Protein 1ZVN (pdb70)

Foldseek 3Di:
DPDDDQEWEAELVPAAQPWDWTDFDDDPVDPLPQQKFKDKAFDCEPNQWDADRRGRIITGRHRDDCVVPFKTKMWIFIARNPPRHTPDPIDIGMYGYDD/DPDDDQE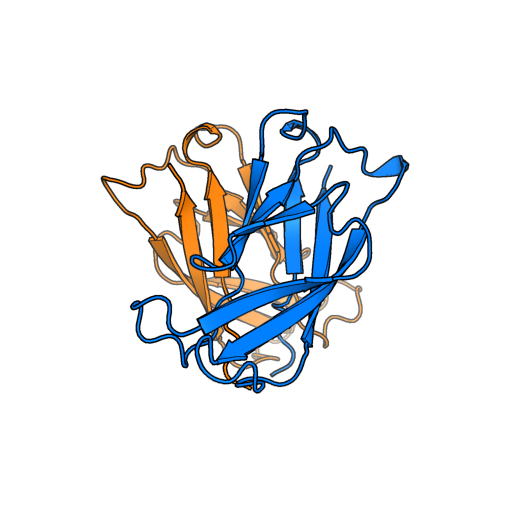WEAELVPAAQPWDWTDFDDDPPCPLPQQKFKAKAFDCEPHQWDADRRGRIITGRHRDDCVVPFKTKMKIFIAGNPPRHTPDPIDIGMYGYDD

Structure (mmCIF, N/CA/C/O backbone):
data_1ZVN
#
_entry.id   1ZVN
#
_cell.length_a   32.322
_cell.length_b   76.155
_cell.length_c   37.073
_cell.angle_alpha   90.00
_cell.angle_beta   96.01
_cell.angle_gamma   90.00
#
_symmetry.space_group_name_H-M   'P 1 21 1'
#
loop_
_entity.id
_entity.type
_entity.pdbx_description
1 polymer 'Cadherin 1'
2 water water
#
loop_
_atom_site.group_PDB
_atom_site.id
_atom_site.type_symbol
_atom_site.label_atom_id
_atom_site.label_alt_id
_atom_site.label_comp_id
_atom_site.label_asym_id
_atom_site.label_entity_id
_atom_site.label_seq_id
_atom_site.pdbx_PDB_ins_code
_atom_site.Cartn_x
_atom_site.Cartn_y
_atom_site.Cartn_z
_atom_site.occupancy
_atom_site.B_iso_or_equiv
_atom_site.auth_seq_id
_atom_site.auth_comp_id
_atom_site.auth_asym_id
_atom_site.auth_atom_id
_atom_site.pdbx_PDB_model_num
ATOM 1 N N . SER A 1 1 ? 44.851 22.273 15.205 1.00 13.53 0 SER A N 1
ATOM 2 C CA . SER A 1 1 ? 45.967 23.072 15.808 1.00 13.17 0 SER A CA 1
ATOM 3 C C . SER A 1 1 ? 46.781 22.289 16.863 1.00 13.67 0 SER A C 1
ATOM 4 O O . SER A 1 1 ? 46.479 21.138 17.151 1.00 12.85 0 SER A O 1
ATOM 7 N N . GLY A 1 2 ? 47.821 22.937 17.426 1.00 13.71 1 GLY A N 1
ATOM 8 C CA . GLY A 1 2 ? 48.627 22.344 18.480 1.00 12.62 1 GLY A CA 1
ATOM 9 C C . GLY A 1 2 ? 48.260 22.761 19.882 1.00 12.40 1 GLY A C 1
ATOM 10 O O . GLY A 1 2 ? 48.985 22.474 20.832 1.00 13.55 1 GLY A O 1
ATOM 11 N N . TRP A 1 3 ? 47.144 23.445 20.032 1.00 12.04 2 TRP A N 1
ATOM 12 C CA . TRP A 1 3 ? 46.703 23.837 21.363 1.00 11.77 2 TRP A CA 1
ATOM 13 C C . TRP A 1 3 ? 46.346 22.601 22.133 1.00 12.42 2 TRP A C 1
ATOM 14 O O . TRP A 1 3 ? 45.584 21.732 21.634 1.00 13.22 2 TRP A O 1
ATOM 25 N N . VAL A 1 4 ? 46.949 22.491 23.312 1.00 11.68 3 VAL A N 1
ATOM 26 C CA . VAL A 1 4 ? 46.674 21.413 24.233 1.00 12.14 3 VAL A CA 1
ATOM 27 C C . VAL A 1 4 ? 45.594 21.918 25.201 1.00 12.29 3 VAL A C 1
ATOM 28 O O . VAL A 1 4 ? 45.814 22.897 25.907 1.00 13.45 3 VAL A O 1
ATOM 32 N N . TRP A 1 5 ? 44.434 21.279 25.198 1.00 12.03 4 TRP A N 1
ATOM 33 C CA . TRP A 1 5 ? 43.322 21.678 26.060 1.00 11.43 4 TRP A CA 1
ATOM 34 C C . TRP A 1 5 ? 42.840 20.582 26.982 1.00 11.22 4 TRP A C 1
ATOM 35 O O . TRP A 1 5 ? 42.058 20.854 27.909 1.00 10.61 4 TRP A O 1
ATOM 46 N N . ASN A 1 6 ? 43.223 19.340 26.716 1.00 11.76 5 ASN A N 1
ATOM 47 C CA . ASN A 1 6 ? 42.668 18.232 27.500 1.00 13.44 5 ASN A CA 1
ATOM 48 C C . ASN A 1 6 ? 43.347 18.083 28.861 1.00 12.91 5 ASN A C 1
ATOM 49 O O . ASN A 1 6 ? 43.895 17.042 29.190 1.00 14.08 5 ASN A O 1
ATOM 54 N N . GLN A 1 7 ? 43.334 19.159 29.635 1.00 12.66 6 GLN A N 1
ATOM 55 C CA . GLN A 1 7 ? 43.879 19.158 30.971 1.00 12.79 6 GLN A CA 1
ATOM 56 C C . GLN A 1 7 ? 43.068 20.053 31.909 1.00 12.93 6 GLN A C 1
ATOM 57 O O . GLN A 1 7 ? 42.525 21.077 31.499 1.00 13.38 6 GLN A O 1
ATOM 63 N N . PHE A 1 8 ? 42.925 19.598 33.139 1.00 13.01 7 PHE A N 1
ATOM 64 C CA . PHE A 1 8 ? 42.379 20.363 34.248 1.00 13.72 7 PHE A CA 1
ATOM 65 C C . PHE A 1 8 ? 43.444 20.525 35.305 1.00 15.18 7 PHE A C 1
ATOM 66 O O . PHE A 1 8 ? 44.369 19.709 35.423 1.00 13.84 7 PHE A O 1
ATOM 74 N N . PHE A 1 9 ? 43.286 21.589 36.077 1.00 15.83 8 PHE A N 1
ATOM 75 C CA . PHE A 1 9 ? 44.307 22.032 36.993 1.00 17.22 8 PHE A CA 1
ATOM 76 C C . PHE A 1 9 ? 43.645 22.113 38.349 1.00 18.02 8 PHE A C 1
ATOM 77 O O . PHE A 1 9 ? 42.594 22.746 38.484 1.00 18.62 8 PHE A O 1
ATOM 85 N N . VAL A 1 10 ? 44.258 21.467 39.330 1.00 17.47 9 VAL A N 1
ATOM 86 C CA . VAL A 1 10 ? 43.738 21.421 40.691 1.00 18.88 9 VAL A CA 1
ATOM 87 C C . VAL A 1 10 ? 44.705 22.098 41.686 1.00 18.68 9 VAL A C 1
ATOM 88 O O . VAL A 1 10 ? 45.797 21.617 41.917 1.00 17.77 9 VAL A O 1
ATOM 92 N N . LEU A 1 11 ? 44.312 23.202 42.292 1.00 19.23 10 LEU A N 1
ATOM 93 C CA . LEU A 1 11 ? 45.214 23.774 43.282 1.00 19.19 10 LEU A CA 1
ATOM 94 C C . LEU A 1 11 ? 45.207 22.973 44.598 1.00 19.05 10 LEU A C 1
ATOM 95 O O . LEU A 1 11 ? 44.188 22.839 45.290 1.00 17.79 10 LEU A O 1
ATOM 100 N N . GLU A 1 12 ? 46.382 22.436 44.879 1.00 18.41 11 GLU A N 1
ATOM 101 C CA . GLU A 1 12 ? 46.700 21.606 46.042 1.00 20.78 11 GLU A CA 1
ATOM 102 C C . GLU A 1 12 ? 46.100 22.173 47.321 1.00 19.23 11 GLU A C 1
ATOM 103 O O . GLU A 1 12 ? 45.481 21.464 48.120 1.00 18.09 11 GLU A O 1
ATOM 109 N N . GLU A 1 13 ? 46.315 23.474 47.488 1.00 18.74 12 GLU A N 1
ATOM 110 C CA . GLU A 1 13 ? 45.853 24.213 48.650 1.00 19.33 12 GLU A CA 1
ATOM 111 C C . GLU A 1 13 ? 44.365 23.929 48.971 1.00 18.56 12 GLU A C 1
ATOM 112 O O . GLU A 1 13 ? 44.020 23.776 50.140 1.00 16.99 12 GLU A O 1
ATOM 118 N N . TYR A 1 14 ? 43.511 23.824 47.944 1.00 16.92 13 TYR A N 1
ATOM 119 C CA . TYR A 1 14 ? 42.063 23.709 48.195 1.00 15.70 13 TYR A CA 1
ATOM 120 C C . TYR A 1 14 ? 41.505 22.295 48.340 1.00 15.10 13 TYR A C 1
ATOM 121 O O . TYR A 1 14 ? 40.323 22.124 48.642 1.00 13.78 13 TYR A O 1
ATOM 130 N N . THR A 1 15 ? 42.352 21.292 48.101 1.00 15.71 14 THR A N 1
ATOM 131 C CA . THR A 1 15 ? 41.976 19.883 48.193 1.00 15.40 14 THR A CA 1
ATOM 132 C C . THR A 1 15 ? 41.677 19.487 49.647 1.00 15.99 14 THR A C 1
ATOM 133 O O . THR A 1 15 ? 42.109 20.152 50.576 1.00 15.00 14 THR A O 1
ATOM 137 N N . GLY A 1 16 ? 40.940 18.398 49.827 1.00 17.02 15 GLY A N 1
ATOM 138 C CA . GLY A 1 16 ? 40.491 17.970 51.148 1.00 19.39 15 GLY A CA 1
ATOM 139 C C . GLY A 1 16 ? 39.430 16.906 50.968 1.00 21.86 15 GLY A C 1
ATOM 140 O O . GLY A 1 16 ? 39.239 16.377 49.871 1.00 22.45 15 GLY A O 1
ATOM 141 N N . THR A 1 17 ? 38.727 16.583 52.042 1.00 24.77 16 THR A N 1
ATOM 142 C CA . THR A 1 17 ? 37.670 15.575 51.993 1.00 26.42 16 THR A CA 1
ATOM 143 C C . THR A 1 17 ? 36.354 16.138 51.454 1.00 26.38 16 THR A C 1
ATOM 144 O O . THR A 1 17 ? 35.555 15.386 50.867 1.00 27.49 16 THR A O 1
ATOM 148 N N . ASP A 1 18 ? 36.139 17.450 51.625 1.00 25.75 17 ASP A N 1
ATOM 149 C CA . ASP A 1 18 ? 35.138 18.195 50.838 1.00 25.16 17 ASP A CA 1
ATOM 150 C C . ASP A 1 18 ? 35.452 18.162 49.328 1.00 23.07 17 ASP A C 1
ATOM 151 O O . ASP A 1 18 ? 36.576 18.490 48.909 1.00 22.72 17 ASP A O 1
ATOM 156 N N . PRO A 1 19 ? 34.471 17.763 48.504 1.00 21.42 18 PRO A N 1
ATOM 157 C CA . PRO A 1 19 ? 34.665 17.762 47.052 1.00 19.66 18 PRO A CA 1
ATOM 158 C C . PRO A 1 19 ? 35.083 19.116 46.494 1.00 18.39 18 PRO A C 1
ATOM 159 O O . PRO A 1 19 ? 34.430 20.138 46.737 1.00 17.69 18 PRO A O 1
ATOM 163 N N . LEU A 1 20 ? 36.213 19.108 45.798 1.00 16.57 19 LEU A N 1
ATOM 164 C CA . LEU A 1 20 ? 36.704 20.282 45.122 1.00 15.82 19 LEU A CA 1
ATOM 165 C C . LEU A 1 20 ? 36.353 20.137 43.630 1.00 14.71 19 LEU A C 1
ATOM 166 O O . LEU A 1 20 ? 36.817 19.205 42.988 1.00 14.80 19 LEU A O 1
ATOM 171 N N . TYR A 1 21 ? 35.558 21.051 43.095 1.00 13.21 20 TYR A N 1
ATOM 172 C CA . TYR A 1 21 ? 35.240 21.061 41.698 1.00 13.42 20 TYR A CA 1
ATOM 173 C C . TYR A 1 21 ? 36.545 21.197 40.875 1.00 14.44 20 TYR A C 1
ATOM 174 O O . TYR A 1 21 ? 37.322 22.141 41.087 1.00 13.34 20 TYR A O 1
ATOM 183 N N . VAL A 1 22 ? 36.768 20.242 39.968 1.00 14.20 21 VAL A N 1
ATOM 184 C CA . VAL A 1 22 ? 37.986 20.173 39.150 1.00 15.86 21 VAL A CA 1
ATOM 185 C C . VAL A 1 22 ? 37.688 20.670 37.725 1.00 16.71 21 VAL A C 1
ATOM 186 O O . VAL A 1 22 ? 38.454 21.423 37.116 1.00 17.74 21 VAL A O 1
ATOM 190 N N . GLY A 1 23 ? 36.572 20.222 37.182 1.00 16.79 22 GLY A N 1
ATOM 191 C CA . GLY A 1 23 ? 36.249 20.558 35.804 1.00 16.89 22 GLY A CA 1
ATOM 192 C C . GLY A 1 23 ? 35.078 19.703 35.383 1.00 16.91 22 GLY A C 1
ATOM 193 O O . GLY A 1 23 ? 34.306 19.232 36.228 1.00 16.49 22 GLY A O 1
ATOM 194 N N . LYS A 1 24 ? 34.988 19.455 34.086 1.00 16.27 23 LYS A N 1
ATOM 195 C CA . LYS A 1 24 ? 33.785 18.863 33.533 1.00 16.78 23 LYS A CA 1
ATOM 196 C C . LYS A 1 24 ? 34.066 18.151 32.252 1.00 15.47 23 LYS A C 1
ATOM 197 O O . LYS A 1 24 ? 34.711 18.709 31.363 1.00 15.07 23 LYS A O 1
ATOM 203 N N . LEU A 1 25 ? 33.509 16.953 32.145 1.00 13.86 24 LEU A N 1
ATOM 204 C CA . LEU A 1 25 ? 33.463 16.266 30.867 1.00 13.51 24 LEU A CA 1
ATOM 205 C C . LEU A 1 25 ? 32.240 16.761 30.098 1.00 12.81 24 LEU A C 1
ATOM 206 O O . LEU A 1 25 ? 31.199 16.952 30.665 1.00 14.10 24 LEU A O 1
ATOM 211 N N . HIS A 1 26 ? 32.390 17.026 28.813 1.00 12.50 25 HIS A N 1
ATOM 212 C CA . HIS A 1 26 ? 31.279 17.489 28.034 1.00 11.20 25 HIS A CA 1
ATOM 213 C C . HIS A 1 26 ? 31.471 17.120 26.587 1.00 10.17 25 HIS A C 1
ATOM 214 O O . HIS A 1 26 ? 32.512 17.343 26.044 1.00 9.31 25 HIS A O 1
ATOM 221 N N . SER A 1 27 ? 30.433 16.557 25.992 1.00 10.90 26 SER A N 1
ATOM 222 C CA . SER A 1 27 ? 30.388 16.272 24.572 1.00 12.44 26 SER A CA 1
ATOM 223 C C . SER A 1 27 ? 29.457 17.292 23.938 1.00 14.72 26 SER A C 1
ATOM 224 O O . SER A 1 27 ? 28.398 17.614 24.511 1.00 14.59 26 SER A O 1
ATOM 227 N N . ASP A 1 28 ? 29.830 17.803 22.765 1.00 17.54 27 ASP A N 1
ATOM 228 C CA . ASP A 1 28 ? 28.968 18.762 22.042 1.00 19.60 27 ASP A CA 1
ATOM 229 C C . ASP A 1 28 ? 27.686 18.063 21.510 1.00 20.54 27 ASP A C 1
ATOM 230 O O . ASP A 1 28 ? 26.789 18.702 20.996 1.00 20.90 27 ASP A O 1
ATOM 235 N N . MET A 1 29 ? 27.623 16.747 21.654 1.00 21.44 28 MET A N 1
ATOM 236 C CA . MET A 1 29 ? 26.440 15.974 21.266 1.00 23.23 28 MET A CA 1
ATOM 237 C C . MET A 1 29 ? 25.396 15.960 22.351 1.00 22.37 28 MET A C 1
ATOM 238 O O . MET A 1 29 ? 24.317 15.454 22.124 1.00 23.31 28 MET A O 1
ATOM 243 N N . ASP A 1 30 ? 25.753 16.486 23.528 1.00 21.08 29 ASP A N 1
ATOM 244 C CA . ASP A 1 30 ? 24.926 16.518 24.712 1.00 20.52 29 ASP A CA 1
ATOM 245 C C . ASP A 1 30 ? 23.809 17.559 24.505 1.00 20.88 29 ASP A C 1
ATOM 246 O O . ASP A 1 30 ? 24.075 18.758 24.335 1.00 20.55 29 ASP A O 1
ATOM 251 N N . ARG A 1 31 ? 22.572 17.079 24.497 1.00 21.19 30 ARG A N 1
ATOM 252 C CA . ARG A 1 31 ? 21.371 17.915 24.291 1.00 22.14 30 ARG A CA 1
ATOM 253 C C . ARG A 1 31 ? 20.929 18.664 25.535 1.00 22.86 30 ARG A C 1
ATOM 254 O O . ARG A 1 31 ? 20.101 19.576 25.432 1.00 23.72 30 ARG A O 1
ATOM 256 N N . GLY A 1 32 ? 21.442 18.245 26.694 1.00 23.59 31 GLY A N 1
ATOM 257 C CA . GLY A 1 32 ? 21.133 18.830 27.990 1.00 24.56 31 GLY A CA 1
ATOM 258 C C . GLY A 1 32 ? 20.109 18.015 28.803 1.00 26.43 31 GLY A C 1
ATOM 259 O O . GLY A 1 32 ? 19.739 18.428 29.904 1.00 27.36 31 GLY A O 1
ATOM 260 N N . ASP A 1 33 ? 19.655 16.870 28.271 1.00 25.62 32 ASP A N 1
ATOM 261 C CA . ASP A 1 33 ? 18.504 16.117 28.819 1.00 25.70 32 ASP A CA 1
ATOM 262 C C . ASP A 1 33 ? 18.899 14.898 29.606 1.00 24.88 32 ASP A C 1
ATOM 263 O O . ASP A 1 33 ? 18.045 14.126 30.004 1.00 26.29 32 ASP A O 1
ATOM 268 N N . GLY A 1 34 ? 20.185 14.692 29.797 1.00 24.20 33 GLY A N 1
ATOM 269 C CA . GLY A 1 34 ? 20.660 13.521 30.520 1.00 22.73 33 GLY A CA 1
ATOM 270 C C . GLY A 1 34 ? 20.633 12.260 29.684 1.00 21.81 33 GLY A C 1
ATOM 271 O O . GLY A 1 34 ? 20.641 11.185 30.234 1.00 22.48 33 GLY A O 1
ATOM 272 N N . SER A 1 35 ? 20.539 12.382 28.357 1.00 21.16 34 SER A N 1
ATOM 273 C CA . SER A 1 35 ? 20.627 11.215 27.491 1.00 19.81 34 SER A CA 1
ATOM 274 C C . SER A 1 35 ? 22.087 10.779 27.206 1.00 19.19 34 SER A C 1
ATOM 275 O O . SER A 1 35 ? 22.320 9.739 26.555 1.00 19.07 34 SER A O 1
ATOM 278 N N . ILE A 1 36 ? 23.048 11.558 27.722 1.00 17.22 35 ILE A N 1
ATOM 279 C CA . ILE A 1 36 ? 24.462 11.189 27.741 1.00 15.95 35 ILE A CA 1
ATOM 280 C C . ILE A 1 36 ? 24.870 10.756 29.139 1.00 14.55 35 ILE A C 1
ATOM 281 O O . ILE A 1 36 ? 24.445 11.324 30.135 1.00 15.26 35 ILE A O 1
ATOM 286 N N . LYS A 1 37 ? 25.705 9.733 29.185 1.00 14.21 36 LYS A N 1
ATOM 287 C CA . LYS A 1 37 ? 26.257 9.223 30.410 1.00 14.12 36 LYS A CA 1
ATOM 288 C C . LYS A 1 37 ? 27.757 9.362 30.339 1.00 13.69 36 LYS A C 1
ATOM 289 O O . LYS A 1 37 ? 28.423 8.695 29.531 1.00 12.77 36 LYS A O 1
ATOM 295 N N . TYR A 1 38 ? 28.276 10.213 31.215 1.00 12.86 37 TYR A N 1
ATOM 296 C CA . TYR A 1 38 ? 29.711 10.466 31.275 1.00 11.80 37 TYR A CA 1
ATOM 297 C C . TYR A 1 38 ? 30.357 9.491 32.220 1.00 11.65 37 TYR A C 1
ATOM 298 O O . TYR A 1 38 ? 29.911 9.307 33.334 1.00 11.24 37 TYR A O 1
ATOM 307 N N . ILE A 1 39 ? 31.413 8.847 31.734 1.00 11.36 38 ILE A N 1
ATOM 308 C CA . ILE A 1 39 ? 32.157 7.915 32.513 1.00 12.43 38 ILE A CA 1
ATOM 309 C C . ILE A 1 39 ? 33.637 8.322 32.610 1.00 12.40 38 ILE A C 1
ATOM 310 O O . ILE A 1 39 ? 34.232 8.780 31.646 1.00 13.03 38 ILE A O 1
ATOM 315 N N . LEU A 1 40 ? 34.193 8.163 33.796 1.00 12.89 39 LEU A N 1
ATOM 316 C CA . LEU A 1 40 ? 35.550 8.521 34.078 1.00 14.51 39 LEU A CA 1
ATOM 317 C C . LEU A 1 40 ? 36.318 7.291 34.534 1.00 14.03 39 LEU A C 1
ATOM 318 O O . LEU A 1 40 ? 35.835 6.552 35.385 1.00 14.41 39 LEU A O 1
ATOM 323 N N . SER A 1 41 ? 37.514 7.084 33.993 1.00 13.71 40 SER A N 1
ATOM 324 C CA . SER A 1 41 ? 38.375 5.969 34.403 1.00 13.79 40 SER A CA 1
ATOM 325 C C . SER A 1 41 ? 39.853 6.364 34.450 1.00 13.60 40 SER A C 1
ATOM 326 O O . SER A 1 41 ? 40.241 7.431 33.966 1.00 14.00 40 SER A O 1
ATOM 329 N N . GLY A 1 42 ? 40.669 5.499 35.047 1.00 13.96 41 GLY A N 1
ATOM 330 C CA . GLY A 1 42 ? 42.102 5.678 35.087 1.00 14.10 41 GLY A CA 1
ATOM 331 C C . GLY A 1 42 ? 42.648 6.144 36.435 1.00 14.81 41 GLY A C 1
ATOM 332 O O . GLY A 1 42 ? 42.080 5.874 37.499 1.00 16.12 41 GLY A O 1
ATOM 333 N N . GLU A 1 43 ? 43.774 6.833 36.380 1.00 14.73 42 GLU A N 1
ATOM 334 C CA . GLU A 1 43 ? 44.527 7.182 37.553 1.00 14.50 42 GLU A CA 1
ATOM 335 C C . GLU A 1 43 ? 43.766 8.043 38.562 1.00 14.00 42 GLU A C 1
ATOM 336 O O . GLU A 1 43 ? 43.390 9.170 38.275 1.00 13.54 42 GLU A O 1
ATOM 342 N N . GLY A 1 44 ? 43.553 7.469 39.743 1.00 14.33 43 GLY A N 1
ATOM 343 C CA . GLY A 1 44 ? 42.839 8.084 40.839 1.00 13.34 43 GLY A CA 1
ATOM 344 C C . GLY A 1 44 ? 41.333 8.099 40.689 1.00 14.37 43 GLY A C 1
ATOM 345 O O . GLY A 1 44 ? 40.645 8.644 41.553 1.00 13.89 43 GLY A O 1
ATOM 346 N N . ALA A 1 45 ? 40.797 7.485 39.626 1.00 14.34 44 ALA A N 1
ATOM 347 C CA . ALA A 1 45 ? 39.333 7.473 39.427 1.00 15.60 44 ALA A CA 1
ATOM 348 C C . ALA A 1 45 ? 38.678 6.742 40.585 1.00 16.85 44 ALA A C 1
ATOM 349 O O . ALA A 1 45 ? 39.129 5.656 40.977 1.00 16.82 44 ALA A O 1
ATOM 351 N N . GLY A 1 46 ? 37.605 7.315 41.123 1.00 17.85 45 GLY A N 1
ATOM 352 C CA . GLY A 1 46 ? 36.855 6.599 42.126 1.00 19.14 45 GLY A CA 1
ATOM 353 C C . GLY A 1 46 ? 37.394 6.784 43.524 1.00 20.31 45 GLY A C 1
ATOM 354 O O . GLY A 1 46 ? 36.614 6.766 44.482 1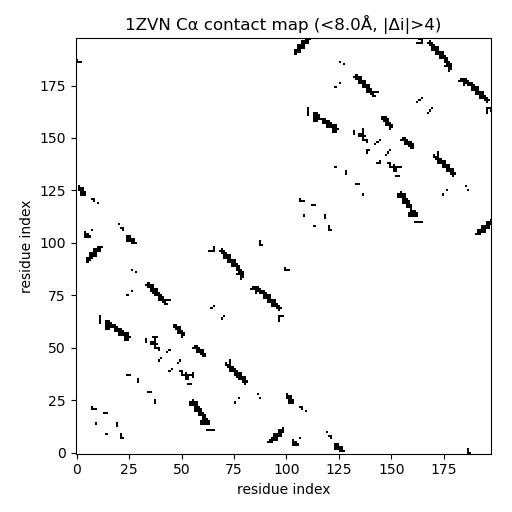.00 22.72 45 GLY A O 1
ATOM 355 N N . ILE A 1 47 ? 38.706 6.956 43.658 1.00 19.89 46 ILE A N 1
ATOM 356 C CA . ILE A 1 47 ? 39.336 7.149 44.961 1.00 20.12 46 ILE A CA 1
ATOM 357 C C . ILE A 1 47 ? 39.730 8.626 45.188 1.00 19.05 46 ILE A C 1
ATOM 358 O O . ILE A 1 47 ? 39.550 9.174 46.274 1.00 20.47 46 ILE A O 1
ATOM 363 N N . VAL A 1 48 ? 40.258 9.273 44.166 1.00 17.21 47 VAL A N 1
ATOM 364 C C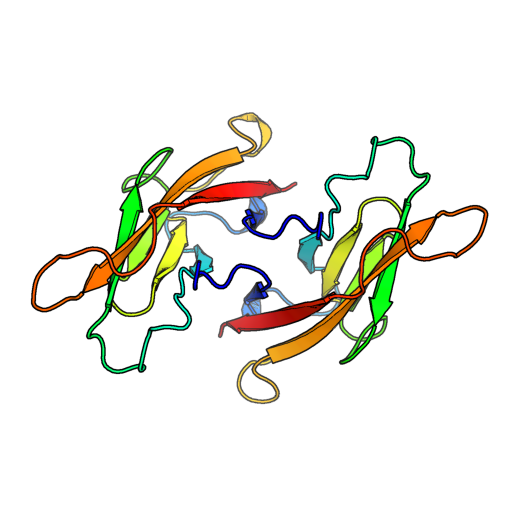A . VAL A 1 48 ? 40.677 10.666 44.284 1.00 16.07 47 VAL A CA 1
ATOM 365 C C . VAL A 1 48 ? 39.671 11.541 43.541 1.00 15.10 47 VAL A C 1
ATOM 366 O O . VAL A 1 48 ? 39.227 12.530 44.066 1.00 14.95 47 VAL A O 1
ATOM 370 N N . PHE A 1 49 ? 39.240 11.118 42.358 1.00 14.31 48 PHE A N 1
ATOM 371 C CA . PHE A 1 49 ? 38.347 11.908 41.503 1.00 13.13 48 PHE A CA 1
ATOM 372 C C . PHE A 1 49 ? 37.058 11.154 41.245 1.00 14.32 48 PHE A C 1
ATOM 373 O O . PHE A 1 49 ? 37.067 9.962 40.901 1.00 15.28 48 PHE A O 1
ATOM 381 N N . THR A 1 50 ? 35.946 11.859 41.355 1.00 13.96 49 THR A N 1
ATOM 382 C CA . THR A 1 50 ? 34.676 11.265 41.007 1.00 13.72 49 THR A CA 1
ATOM 383 C C . THR A 1 50 ? 34.014 12.105 39.927 1.00 12.68 49 THR A C 1
ATOM 384 O O . THR A 1 50 ? 34.459 13.238 39.619 1.00 12.03 49 THR A O 1
ATOM 388 N N . ILE A 1 51 ? 32.995 11.530 39.313 1.00 10.77 50 ILE A N 1
ATOM 389 C CA . ILE A 1 51 ? 32.259 12.207 38.266 1.00 12.02 50 ILE A CA 1
ATOM 390 C C . ILE A 1 51 ? 30.759 12.064 38.539 1.00 12.44 50 ILE A C 1
ATOM 391 O O . ILE A 1 51 ? 30.305 11.039 39.058 1.00 11.21 50 ILE A O 1
ATOM 396 N N . ASP A 1 52 ? 30.015 13.118 38.217 1.00 14.10 51 ASP A N 1
ATOM 397 C CA . ASP A 1 52 ? 28.569 13.011 38.070 1.00 15.10 51 ASP A CA 1
ATOM 398 C C . ASP A 1 52 ? 28.269 12.624 36.618 1.00 14.99 51 ASP A C 1
ATOM 399 O O . ASP A 1 52 ? 28.659 13.350 35.691 1.00 14.07 51 ASP A O 1
ATOM 404 N N . ASP A 1 53 ? 27.537 11.521 36.425 1.00 15.05 52 ASP A N 1
ATOM 405 C CA . ASP A 1 53 ? 27.437 10.917 35.091 1.00 14.66 52 ASP A CA 1
ATOM 406 C C . ASP A 1 53 ? 26.455 11.651 34.202 1.00 14.07 52 ASP A C 1
ATOM 407 O O . ASP A 1 53 ? 26.429 11.463 32.971 1.00 14.21 52 ASP A O 1
ATOM 412 N N . THR A 1 54 ? 25.693 12.523 34.825 1.00 13.25 53 THR A N 1
ATOM 413 C CA . THR A 1 54 ? 24.706 13.334 34.115 1.00 12.79 53 THR A CA 1
ATOM 414 C C . THR A 1 54 ? 25.264 14.655 33.700 1.00 12.08 53 THR A C 1
ATOM 415 O O . THR A 1 54 ? 25.181 15.026 32.519 1.00 13.10 53 THR A O 1
ATOM 419 N N . THR A 1 55 ? 25.827 15.372 34.672 1.00 11.56 54 THR A N 1
ATOM 420 C CA . THR A 1 55 ? 26.430 16.696 34.450 1.00 11.55 54 THR A CA 1
ATOM 421 C C . THR A 1 55 ? 27.852 16.627 33.870 1.00 10.70 54 THR A C 1
ATOM 422 O O . THR A 1 55 ? 28.265 17.560 33.190 1.00 10.54 54 THR A O 1
ATOM 426 N N . GLY A 1 56 ? 28.584 15.538 34.141 1.00 10.07 55 GLY A N 1
ATOM 427 C CA . GLY A 1 56 ? 29.980 15.415 33.670 1.00 9.31 55 GLY A CA 1
ATOM 428 C C . GLY A 1 56 ? 30.969 16.081 34.634 1.00 8.34 55 GLY A C 1
ATOM 429 O O . GLY A 1 56 ? 32.150 15.992 34.418 1.00 8.23 55 GLY A O 1
ATOM 430 N N . ASP A 1 57 ? 30.468 16.704 35.704 1.00 9.09 56 ASP A N 1
ATOM 431 C CA . ASP A 1 57 ? 31.272 17.404 36.741 1.00 11.32 56 ASP A CA 1
ATOM 432 C C . ASP A 1 57 ? 32.253 16.485 37.479 1.00 10.78 56 ASP A C 1
ATOM 433 O O . ASP A 1 57 ? 31.855 15.466 38.002 1.00 12.04 56 ASP A O 1
ATOM 438 N N . ILE A 1 58 ? 33.492 16.922 37.622 1.00 10.63 57 ILE A N 1
ATOM 439 C CA . ILE A 1 58 ? 34.540 16.125 38.272 1.00 10.47 57 ILE A CA 1
ATOM 440 C C . ILE A 1 58 ? 34.933 16.803 39.548 1.00 9.58 57 ILE A C 1
ATOM 441 O O . ILE A 1 58 ? 35.149 17.990 39.565 1.00 7.90 57 ILE A O 1
ATOM 446 N N . HIS A 1 59 ? 35.053 16.026 40.613 1.00 10.27 58 HIS A N 1
ATOM 447 C CA . HIS A 1 59 ? 35.493 16.556 41.899 1.00 10.86 58 HIS A CA 1
ATOM 448 C C . HIS A 1 59 ? 36.641 15.714 42.376 1.00 10.40 58 HIS A C 1
ATOM 449 O O . HIS A 1 59 ? 36.666 14.494 42.137 1.00 9.32 58 HIS A O 1
ATOM 456 N N . ALA A 1 60 ? 37.558 16.386 43.070 1.00 8.93 59 ALA A N 1
ATOM 457 C CA . ALA A 1 60 ? 38.625 15.726 43.768 1.00 10.86 59 ALA A CA 1
ATOM 458 C C . ALA A 1 60 ? 38.143 15.662 45.188 1.00 11.46 59 ALA A C 1
ATOM 459 O O . ALA A 1 60 ? 37.613 16.663 45.743 1.00 11.74 59 ALA A O 1
ATOM 461 N N . ILE A 1 61 ? 38.331 14.501 45.788 1.00 12.02 60 ILE A N 1
ATOM 462 C CA . ILE A 1 61 ? 37.705 14.211 47.068 1.00 13.56 60 ILE A CA 1
ATOM 463 C C . ILE A 1 61 ? 38.717 13.767 48.130 1.00 15.26 60 ILE A C 1
ATOM 464 O O . ILE A 1 61 ? 38.307 13.285 49.181 1.00 15.29 60 ILE A O 1
ATOM 469 N N . GLN A 1 62 ? 40.007 13.925 47.840 1.00 15.89 61 GLN A N 1
ATOM 470 C CA . GLN A 1 62 ? 41.098 13.657 48.811 1.00 17.56 61 GLN A CA 1
ATOM 471 C C . GLN A 1 62 ? 41.986 14.881 48.853 1.00 16.46 61 GLN A C 1
ATOM 472 O O . GLN A 1 62 ? 42.011 15.628 47.890 1.00 15.73 61 GLN A O 1
ATOM 478 N N . ARG A 1 63 ? 42.715 15.058 49.952 1.00 17.43 62 ARG A N 1
ATOM 479 C CA . ARG A 1 63 ? 43.711 16.106 50.075 1.00 19.02 62 ARG A CA 1
ATOM 480 C C . ARG A 1 63 ? 44.956 15.673 49.295 1.00 20.06 62 ARG A C 1
ATOM 481 O O . ARG A 1 63 ? 45.439 14.562 49.441 1.00 21.12 62 ARG A O 1
ATOM 489 N N . LEU A 1 64 ? 45.409 16.508 48.373 1.00 21.26 63 LEU A N 1
ATOM 490 C CA . LEU A 1 64 ? 46.467 16.093 47.446 1.00 21.76 63 LEU A CA 1
ATOM 491 C C . LEU A 1 64 ? 47.723 16.920 47.654 1.00 23.15 63 LEU A C 1
ATOM 492 O O . LEU A 1 64 ? 47.658 18.048 48.166 1.00 23.52 63 LEU A O 1
ATOM 497 N N . ASP A 1 65 ? 48.859 16.343 47.275 1.00 24.06 64 ASP A N 1
ATOM 498 C CA . ASP A 1 65 ? 50.159 17.014 47.400 1.00 25.84 64 ASP A CA 1
ATOM 499 C C . ASP A 1 65 ? 50.926 16.861 46.095 1.00 24.81 64 ASP A C 1
ATOM 500 O O . ASP A 1 65 ? 51.093 15.756 45.608 1.00 24.32 64 ASP A O 1
ATOM 505 N N . ARG A 1 66 ? 51.336 17.981 45.500 1.00 24.87 65 ARG A N 1
ATOM 506 C CA . ARG A 1 66 ? 52.000 17.934 44.198 1.00 24.74 65 ARG A CA 1
ATOM 507 C C . ARG A 1 66 ? 53.259 17.058 44.271 1.00 25.32 65 ARG A C 1
ATOM 508 O O . ARG A 1 66 ? 53.494 16.203 43.392 1.00 24.97 65 ARG A O 1
ATOM 516 N N . GLU A 1 67 ? 54.046 17.233 45.334 1.00 25.52 66 GLU A N 1
ATOM 517 C CA . GLU A 1 67 ? 55.323 16.518 45.455 1.00 25.81 66 GLU A CA 1
ATOM 518 C C . GLU A 1 67 ? 55.129 14.998 45.528 1.00 25.76 66 GLU A C 1
ATOM 519 O O . GLU A 1 67 ? 55.990 14.263 45.064 1.00 26.88 66 GLU A O 1
ATOM 521 N N . GLU A 1 68 ? 54.002 14.529 46.074 1.00 25.00 67 GLU A N 1
ATOM 522 C CA . GLU A 1 68 ? 53.630 13.106 45.969 1.00 23.81 67 GLU A CA 1
ATOM 523 C C . GLU A 1 68 ? 53.233 12.681 44.534 1.00 23.07 67 GLU A C 1
ATOM 524 O O . GLU A 1 68 ? 53.608 11.607 44.068 1.00 24.25 67 GLU A O 1
ATOM 526 N N . ARG A 1 69 ? 52.490 13.530 43.824 1.00 21.47 68 ARG A N 1
ATOM 527 C CA . ARG A 1 69 ? 52.083 13.253 42.454 1.00 19.84 68 ARG A CA 1
ATOM 528 C C . ARG A 1 69 ? 51.554 14.504 41.789 1.00 18.10 68 ARG A C 1
ATOM 529 O O . ARG A 1 69 ? 50.560 15.079 42.232 1.00 18.50 68 ARG A O 1
ATOM 537 N N . SER A 1 70 ? 52.199 14.906 40.715 1.00 16.73 69 SER A N 1
ATOM 538 C CA . SER A 1 70 ? 51.923 16.180 40.107 1.00 16.34 69 SER A CA 1
ATOM 539 C C . SER A 1 70 ? 50.803 16.069 39.094 1.00 15.53 69 SER A C 1
ATOM 540 O O . SER A 1 70 ? 50.244 17.086 38.693 1.00 15.49 69 SER A O 1
ATOM 543 N N . GLN A 1 71 ? 50.497 14.841 38.670 1.00 15.02 70 GLN A N 1
ATOM 544 C CA . GLN A 1 71 ? 49.500 14.648 37.631 1.00 15.76 70 GLN A CA 1
ATOM 545 C C . GLN A 1 71 ? 48.879 13.253 37.484 1.00 14.77 70 GLN A C 1
ATOM 546 O O . GLN A 1 71 ? 49.495 12.208 37.784 1.00 15.57 70 GLN A O 1
ATOM 552 N N . TYR A 1 72 ? 47.625 13.267 37.056 1.00 12.54 71 TYR A N 1
ATOM 553 C CA . TYR A 1 72 ? 46.836 12.067 36.838 1.00 11.84 71 TYR A CA 1
ATOM 554 C C . TYR A 1 72 ? 46.358 11.958 35.427 1.00 10.98 71 TYR A C 1
ATOM 555 O O . TYR A 1 72 ? 45.814 12.914 34.886 1.00 9.97 71 TYR A O 1
ATOM 564 N N . THR A 1 73 ? 46.555 10.785 34.833 1.00 11.37 72 THR A N 1
ATOM 565 C CA . THR A 1 73 ? 46.074 10.508 33.475 1.00 11.33 72 THR A CA 1
ATOM 566 C C . THR A 1 73 ? 44.745 9.745 33.517 1.00 11.32 72 THR A C 1
ATOM 567 O O . THR A 1 73 ? 44.650 8.653 34.066 1.00 11.91 72 THR A O 1
ATOM 571 N N . LEU A 1 74 ? 43.691 10.363 33.002 1.00 10.83 73 LEU A N 1
ATOM 572 C CA . LEU A 1 74 ? 42.385 9.779 33.118 1.00 10.01 73 LEU A CA 1
ATOM 573 C C . LEU A 1 74 ? 41.839 9.521 31.762 1.00 10.61 73 LEU A C 1
ATOM 574 O O . LEU A 1 74 ? 42.415 9.942 30.758 1.00 10.36 73 LEU A O 1
ATOM 579 N N . ARG A 1 75 ? 40.694 8.861 31.726 1.00 10.51 74 ARG A N 1
ATOM 580 C CA . ARG A 1 75 ? 40.049 8.585 30.467 1.00 11.40 74 ARG A CA 1
ATOM 581 C C . ARG A 1 75 ? 38.569 8.994 30.510 1.00 10.96 74 ARG A C 1
ATOM 582 O O . ARG A 1 75 ? 37.891 8.694 31.496 1.00 10.70 74 ARG A O 1
ATOM 590 N N . ALA A 1 76 ? 38.087 9.619 29.430 1.00 9.06 75 ALA A N 1
ATOM 591 C CA . ALA A 1 76 ? 36.728 10.104 29.359 1.00 9.16 75 ALA A CA 1
ATOM 592 C C . ALA A 1 76 ? 35.907 9.239 28.409 1.00 9.62 75 ALA A C 1
ATOM 593 O O . ALA A 1 76 ? 36.365 8.933 27.303 1.00 9.84 75 ALA A O 1
ATOM 595 N N . GLN A 1 77 ? 34.677 8.919 28.816 1.00 9.62 76 GLN A N 1
ATOM 596 C CA . GLN A 1 77 ? 33.699 8.271 27.924 1.00 9.56 76 GLN A CA 1
ATOM 597 C C . GLN A 1 77 ? 32.362 8.991 27.924 1.00 9.40 76 GLN A C 1
ATOM 598 O O . GLN A 1 77 ? 31.929 9.521 28.928 1.00 7.50 76 GLN A O 1
ATOM 604 N N . ALA A 1 78 ? 31.702 8.996 26.770 1.00 9.96 77 ALA A N 1
ATOM 605 C CA . ALA A 1 78 ? 30.397 9.581 26.673 1.00 10.98 77 ALA A CA 1
ATOM 606 C C . ALA A 1 78 ? 29.524 8.469 26.046 1.00 11.88 77 ALA A C 1
ATOM 607 O O . ALA A 1 78 ? 29.702 8.145 24.856 1.00 12.08 77 ALA A O 1
ATOM 609 N N . LEU A 1 79 ? 28.661 7.847 26.850 1.00 11.50 78 LEU A N 1
ATOM 610 C CA . LEU A 1 79 ? 27.744 6.827 26.314 1.00 12.61 78 LEU A CA 1
ATOM 611 C C . LEU A 1 79 ? 26.322 7.340 26.102 1.00 13.00 78 LEU A C 1
ATOM 612 O O . LEU A 1 79 ? 25.852 8.245 26.816 1.00 12.21 78 LEU A O 1
ATOM 617 N N . ASP A 1 80 ? 25.646 6.801 25.093 1.00 14.90 79 AS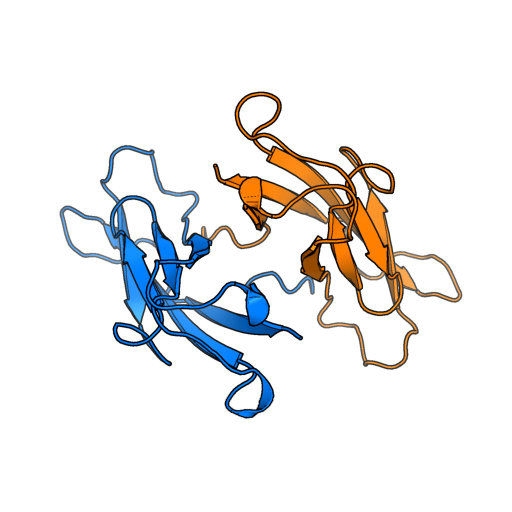P A N 1
ATOM 618 C CA . ASP A 1 80 ? 24.223 7.050 24.972 1.00 16.88 79 ASP A CA 1
ATOM 619 C C . ASP A 1 80 ? 23.596 6.380 26.203 1.00 17.20 79 ASP A C 1
ATOM 620 O O . ASP A 1 80 ? 23.767 5.198 26.415 1.00 17.66 79 ASP A O 1
ATOM 625 N N . ARG A 1 81 ? 22.927 7.164 27.036 1.00 18.34 80 ARG A N 1
ATOM 626 C CA . ARG A 1 81 ? 22.247 6.650 28.252 1.00 18.67 80 ARG A CA 1
ATOM 627 C C . ARG A 1 81 ? 21.253 5.466 28.019 1.00 17.96 80 ARG A C 1
ATOM 628 O O . ARG A 1 81 ? 21.120 4.550 28.857 1.00 17.85 80 ARG A O 1
ATOM 636 N N . ARG A 1 82 ? 20.568 5.460 26.893 1.00 17.92 81 ARG A N 1
ATOM 637 C CA . ARG A 1 82 ? 19.560 4.400 26.656 1.00 17.63 81 ARG A CA 1
ATOM 638 C C . ARG A 1 82 ? 20.195 3.096 26.175 1.00 17.59 81 ARG A C 1
ATOM 639 O O . ARG A 1 82 ? 19.856 2.054 26.689 1.00 18.54 81 ARG A O 1
ATOM 641 N N . THR A 1 83 ? 21.185 3.150 25.275 1.00 16.71 82 THR A N 1
ATOM 642 C CA . THR A 1 83 ? 21.730 1.953 24.681 1.00 16.18 82 THR A CA 1
ATOM 643 C C . THR A 1 83 ? 23.086 1.555 25.278 1.00 16.72 82 THR A C 1
ATOM 644 O O . THR A 1 83 ? 23.507 0.399 25.140 1.00 15.40 82 THR A O 1
ATOM 648 N N . GLY A 1 84 ? 23.784 2.512 25.918 1.00 16.34 83 GLY A N 1
ATOM 649 C CA . GLY A 1 84 ? 25.149 2.259 26.430 1.00 16.10 83 GLY A CA 1
ATOM 650 C C . GLY A 1 84 ? 26.207 2.285 25.332 1.00 16.45 83 GLY A C 1
ATOM 651 O O . GLY A 1 84 ? 27.373 2.022 25.573 1.00 18.33 83 GLY A O 1
ATOM 652 N N . ARG A 1 85 ? 25.818 2.633 24.123 1.00 18.06 84 ARG A N 1
ATOM 653 C CA . ARG A 1 85 ? 26.767 2.759 23.014 1.00 18.59 84 ARG A CA 1
ATOM 654 C C . ARG A 1 85 ? 27.546 4.074 23.032 1.00 18.15 84 ARG A C 1
ATOM 655 O O . ARG A 1 85 ? 26.987 5.126 23.327 1.00 15.94 84 ARG A O 1
ATOM 663 N N . PRO A 1 86 ? 28.850 4.016 22.685 1.00 19.34 85 PRO A N 1
ATOM 664 C CA . PRO A 1 86 ? 29.643 5.247 22.742 1.00 19.19 85 PRO A CA 1
ATOM 665 C C . PRO A 1 86 ? 29.149 6.277 21.713 1.00 19.79 85 PRO A C 1
ATOM 666 O O . PRO A 1 86 ? 28.642 5.920 20.643 1.00 20.29 85 PRO A O 1
ATOM 670 N N . MET A 1 87 ? 29.214 7.541 22.094 1.00 19.90 86 MET A N 1
ATOM 671 C CA . MET A 1 87 ? 28.848 8.652 21.242 1.00 20.73 86 MET A CA 1
ATOM 672 C C . MET A 1 87 ? 30.066 9.460 20.842 1.00 20.15 86 MET A C 1
ATOM 673 O O . MET A 1 87 ? 29.988 10.323 19.954 1.00 20.70 86 MET A O 1
ATOM 678 N N . GLU A 1 88 ? 31.158 9.203 21.553 1.00 18.91 87 GLU A N 1
ATOM 679 C CA . GLU A 1 88 ? 32.476 9.816 21.356 1.00 18.80 87 GLU A CA 1
ATOM 680 C C . GLU A 1 88 ? 33.567 8.718 21.500 1.00 18.72 87 GLU A C 1
ATOM 681 O O . GLU A 1 88 ? 33.398 7.762 22.270 1.00 17.60 87 GLU A O 1
ATOM 687 N N . PRO A 1 89 ? 34.718 8.886 20.821 1.00 18.71 88 PRO A N 1
ATOM 688 C CA . PRO A 1 89 ? 35.836 7.997 21.150 1.00 18.16 88 PRO A CA 1
ATOM 689 C C . PRO A 1 89 ? 36.270 8.226 22.598 1.00 18.94 88 PRO A C 1
ATOM 690 O O . PRO A 1 89 ? 36.177 9.360 23.121 1.00 19.66 88 PRO A O 1
ATOM 694 N N . GLU A 1 90 ? 36.724 7.178 23.258 1.00 18.58 89 GLU A N 1
ATOM 695 C CA . GLU A 1 90 ? 37.256 7.344 24.574 1.00 19.12 89 GLU A CA 1
ATOM 696 C C . GLU A 1 90 ? 38.511 8.167 24.443 1.00 18.48 89 GLU A C 1
ATOM 697 O O . GLU A 1 90 ? 39.354 7.879 23.611 1.00 18.76 89 GLU A O 1
ATOM 703 N N . SER A 1 91 ? 38.650 9.172 25.294 1.00 17.86 90 SER A N 1
ATOM 704 C CA . SER A 1 91 ? 39.703 10.142 25.126 1.00 17.58 90 SER A CA 1
ATOM 705 C C . SER A 1 91 ? 40.421 10.341 26.423 1.00 16.45 90 SER A C 1
ATOM 706 O O . SER A 1 91 ? 39.802 10.443 27.479 1.00 15.16 90 SER A O 1
ATOM 709 N N . GLU A 1 92 ? 41.738 10.424 26.327 1.00 15.21 91 GLU A N 1
ATOM 710 C CA . GLU A 1 92 ? 42.558 10.744 27.466 1.00 14.32 91 GLU A CA 1
ATOM 711 C C . GLU A 1 92 ? 42.535 12.231 27.820 1.00 13.18 91 GLU A C 1
ATOM 712 O O . GLU A 1 92 ? 42.491 13.125 26.958 1.00 12.84 91 GLU A O 1
ATOM 718 N N . PHE A 1 93 ? 42.601 12.495 29.110 1.00 12.16 92 PHE A N 1
ATOM 719 C CA . PHE A 1 93 ? 42.802 13.851 29.579 1.00 11.85 92 PHE A CA 1
ATOM 720 C C . PHE A 1 93 ? 43.624 13.806 30.846 1.00 12.00 92 PHE A C 1
ATOM 721 O O . PHE A 1 93 ? 43.746 12.744 31.478 1.00 12.38 92 PHE A O 1
ATOM 729 N N . ILE A 1 94 ? 44.212 14.944 31.202 1.00 11.40 93 ILE A N 1
ATOM 730 C CA . ILE A 1 94 ? 45.082 15.026 32.358 1.00 11.94 93 ILE A CA 1
ATOM 731 C C . ILE A 1 94 ? 44.560 15.963 33.419 1.00 10.99 93 ILE A C 1
ATOM 732 O O . ILE A 1 94 ? 43.974 17.018 33.103 1.00 10.50 93 ILE A O 1
ATOM 737 N N . ILE A 1 95 ? 44.829 15.617 34.682 1.00 10.21 94 ILE A N 1
ATOM 738 C CA . ILE A 1 95 ? 44.522 16.508 35.810 1.00 9.56 94 ILE A CA 1
ATOM 739 C C . ILE A 1 95 ? 45.876 16.811 36.458 1.00 10.87 94 ILE A C 1
ATOM 740 O O . ILE A 1 95 ? 46.563 15.930 36.939 1.00 10.45 94 ILE A O 1
ATOM 745 N N . LYS A 1 96 ? 46.267 18.070 36.437 1.00 11.90 95 LYS A N 1
ATOM 746 C CA . LYS A 1 96 ? 47.551 18.474 36.988 1.00 14.14 95 LYS A CA 1
ATOM 747 C C . LYS A 1 96 ? 47.319 19.119 38.335 1.00 14.90 95 LYS A C 1
ATOM 748 O O . LYS A 1 96 ? 46.383 19.920 38.495 1.00 13.41 95 LYS A O 1
ATOM 754 N N . ILE A 1 97 ? 48.148 18.757 39.304 1.00 16.27 96 ILE A N 1
ATOM 755 C CA . ILE A 1 97 ? 48.051 19.330 40.651 1.00 19.33 96 ILE A CA 1
ATOM 756 C C . ILE A 1 97 ? 49.000 20.503 40.642 1.00 23.15 96 ILE A C 1
ATOM 757 O O . ILE A 1 97 ? 50.147 20.357 40.240 1.00 22.42 96 ILE A O 1
ATOM 762 N N . GLN A 1 98 ? 48.577 21.676 41.086 1.00 27.74 97 GLN A N 1
ATOM 763 C CA . GLN A 1 98 ? 49.562 22.749 41.008 1.00 32.80 97 GLN A CA 1
ATOM 764 C C . GLN A 1 98 ? 49.981 23.251 42.394 1.00 36.45 97 GLN A C 1
ATOM 765 O O . GLN A 1 98 ? 49.395 22.869 43.423 1.00 37.60 97 GLN A O 1
ATOM 769 N N . ASP A 1 99 ? 51.003 24.098 42.375 1.00 40.28 98 ASP A N 1
ATOM 770 C CA . ASP A 1 99 ? 51.744 24.552 43.543 1.00 44.63 98 ASP A CA 1
ATOM 771 C C . ASP A 1 99 ? 52.814 23.449 43.822 1.00 46.07 98 ASP A C 1
ATOM 772 O O . ASP A 1 99 ? 54.120 23.099 43.759 1.00 47.56 98 ASP A O 1
ATOM 778 N N . SER B 1 1 ? 36.531 14.561 17.140 1.00 18.73 0 SER B N 1
ATOM 779 C CA . SER B 1 1 ? 35.550 14.165 18.194 1.00 17.73 0 SER B CA 1
ATOM 780 C C . SER B 1 1 ? 34.762 15.370 18.705 1.00 17.60 0 SER B C 1
ATOM 781 O O . SER B 1 1 ? 35.170 16.536 18.503 1.00 17.92 0 SER B O 1
ATOM 784 N N . GLY B 1 2 ? 33.638 15.098 19.373 1.00 15.28 1 GLY B N 1
ATOM 785 C CA . GLY B 1 2 ? 32.822 16.176 19.952 1.00 14.03 1 GLY B CA 1
ATOM 786 C C . GLY B 1 2 ? 33.170 16.624 21.377 1.00 13.03 1 GLY B C 1
ATOM 787 O O . GLY B 1 2 ? 32.524 17.529 21.902 1.00 13.25 1 GLY B O 1
ATOM 788 N N . TRP B 1 3 ? 34.190 16.032 21.991 1.00 11.47 2 TRP B N 1
ATOM 789 C CA . TRP B 1 3 ? 34.646 16.501 23.302 1.00 11.19 2 TRP B CA 1
ATOM 790 C C . TRP B 1 3 ? 34.996 17.993 23.319 1.00 11.07 2 TRP B C 1
ATOM 791 O O . TRP B 1 3 ? 35.651 18.526 22.400 1.00 11.67 2 TRP B O 1
ATOM 802 N N . VAL B 1 4 ? 34.585 18.655 24.387 1.00 10.38 3 VAL B N 1
ATOM 803 C CA . VAL B 1 4 ? 34.865 20.055 24.561 1.00 9.90 3 VAL B CA 1
ATOM 804 C C . VAL B 1 4 ? 35.908 20.089 25.675 1.00 9.94 3 VAL B C 1
ATOM 805 O O . VAL B 1 4 ? 35.615 19.657 26.810 1.00 10.08 3 VAL B O 1
ATOM 809 N N . TRP B 1 5 ? 37.122 20.545 25.331 1.00 8.60 4 TRP B N 1
ATOM 810 C CA . TRP B 1 5 ? 38.230 20.635 26.270 1.00 9.44 4 TRP B CA 1
ATOM 811 C C . TRP B 1 5 ? 38.692 22.087 26.429 1.00 10.37 4 TRP B C 1
ATOM 812 O O . TRP B 1 5 ? 39.422 22.417 27.379 1.00 9.81 4 TRP B O 1
ATOM 823 N N . ASN B 1 6 ? 38.299 22.954 25.499 1.00 10.15 5 ASN B N 1
ATOM 824 C CA . ASN B 1 6 ? 38.863 24.290 25.516 1.00 11.97 5 ASN B CA 1
ATOM 825 C C . ASN B 1 6 ? 38.143 25.175 26.548 1.00 12.56 5 ASN B C 1
ATOM 826 O O . ASN B 1 6 ? 37.558 26.190 26.215 1.00 11.91 5 ASN B O 1
ATOM 831 N N . GLN B 1 7 ? 38.171 24.751 27.808 1.00 13.70 6 GLN B N 1
ATOM 832 C CA . GLN B 1 7 ? 37.556 25.525 28.891 1.00 13.75 6 GLN B CA 1
ATOM 833 C C . GLN B 1 7 ? 38.295 25.346 30.187 1.00 14.80 6 GLN B C 1
ATOM 834 O O . GLN B 1 7 ? 38.848 24.253 30.448 1.00 14.67 6 GLN B O 1
ATOM 840 N N . PHE B 1 8 ? 38.256 26.398 31.016 1.00 14.41 7 PHE B N 1
ATOM 841 C CA . PHE B 1 8 ? 38.763 26.326 32.390 1.00 14.86 7 PHE B CA 1
ATOM 842 C C . PHE B 1 8 ? 37.674 26.632 33.378 1.00 14.43 7 PHE B C 1
ATOM 843 O O . PHE B 1 8 ? 36.713 27.296 33.044 1.00 15.34 7 PHE B O 1
ATOM 851 N N . PHE B 1 9 ? 37.863 26.166 34.599 1.00 14.41 8 PHE B N 1
ATOM 852 C CA . PHE B 1 9 ? 36.889 26.299 35.654 1.00 15.08 8 PHE B CA 1
ATOM 853 C C . PHE B 1 9 ? 37.412 27.040 36.870 1.00 15.69 8 PHE B C 1
ATOM 854 O O . PHE B 1 9 ? 38.533 26.793 37.366 1.00 16.43 8 PHE B O 1
ATOM 862 N N . VAL B 1 10 ? 36.597 27.958 37.374 1.00 16.62 9 VAL B N 1
ATOM 863 C CA . VAL B 1 10 ? 37.044 28.786 38.497 1.00 16.27 9 VAL B CA 1
ATOM 864 C C . VAL B 1 10 ? 36.015 28.806 39.580 1.00 15.84 9 VAL B C 1
ATOM 865 O O . VAL B 1 10 ? 34.884 29.185 39.343 1.00 14.28 9 VAL B O 1
ATOM 869 N N . LEU B 1 11 ? 36.433 28.420 40.788 1.00 15.68 10 LEU B N 1
ATOM 870 C CA . LEU B 1 11 ? 35.560 28.532 41.948 1.00 16.56 10 LEU B CA 1
ATOM 871 C C . LEU B 1 11 ? 35.564 29.972 42.477 1.00 15.85 10 LEU B C 1
ATOM 872 O O . LEU B 1 11 ? 36.598 30.478 42.897 1.00 13.10 10 LEU B O 1
ATOM 877 N N . GLU B 1 12 ? 34.390 30.601 42.407 1.00 16.67 11 GLU B N 1
ATOM 878 C CA . GLU B 1 12 ? 34.228 32.007 42.779 1.00 19.11 11 GLU B CA 1
ATOM 879 C C . GLU B 1 12 ? 34.576 32.302 44.234 1.00 19.14 11 GLU B C 1
ATOM 880 O O . GLU B 1 12 ? 34.979 33.414 44.546 1.00 19.37 11 GLU B O 1
ATOM 886 N N . GLU B 1 13 ? 34.389 31.303 45.102 1.00 19.16 12 GLU B N 1
ATOM 887 C CA . GLU B 1 13 ? 34.683 31.384 46.528 1.00 20.21 12 GLU B CA 1
ATOM 888 C C . GLU B 1 13 ? 36.131 31.782 46.727 1.00 19.89 12 GLU B C 1
ATOM 889 O O . GLU B 1 13 ? 36.461 32.510 47.661 1.00 18.79 12 GLU B O 1
ATOM 895 N N . TYR B 1 14 ? 36.992 31.264 45.842 1.00 18.47 13 TYR B N 1
ATOM 896 C CA . TYR B 1 14 ? 38.422 31.433 45.984 1.00 18.43 13 TYR B CA 1
ATOM 897 C C . TYR B 1 14 ? 38.995 32.642 45.268 1.00 17.36 13 TYR B C 1
ATOM 898 O O . TYR B 1 14 ? 40.176 32.884 45.389 1.00 16.81 13 TYR B O 1
ATOM 907 N N . THR B 1 15 ? 38.169 33.365 44.511 1.00 16.90 14 THR B N 1
ATOM 908 C CA . THR B 1 15 ? 38.632 34.532 43.786 1.00 17.14 14 THR B CA 1
ATOM 909 C C . THR B 1 15 ? 38.589 35.770 44.691 1.00 19.63 14 THR B C 1
ATOM 910 O O . THR B 1 15 ? 38.079 35.748 45.839 1.00 18.84 14 THR B O 1
ATOM 914 N N . GLY B 1 16 ? 39.144 36.839 44.162 1.00 20.16 15 GLY B N 1
ATOM 915 C CA . GLY B 1 16 ? 39.363 38.010 44.923 1.00 24.03 15 GLY B CA 1
ATOM 916 C C . GLY B 1 16 ? 40.630 38.621 44.387 1.00 26.41 15 GLY B C 1
ATOM 917 O O . GLY B 1 16 ? 41.103 38.309 43.277 1.00 27.99 15 GLY B O 1
ATOM 918 N N . THR B 1 17 ? 41.153 39.516 45.202 1.00 27.74 16 THR B N 1
ATOM 919 C CA . THR B 1 17 ? 42.392 40.241 44.979 1.00 28.58 16 THR B CA 1
ATOM 920 C C . THR B 1 17 ? 43.644 39.396 44.612 1.00 26.62 16 THR B C 1
ATOM 921 O O . THR B 1 17 ? 44.300 39.703 43.602 1.00 26.70 16 THR B O 1
ATOM 925 N N . ASP B 1 18 ? 43.974 38.391 45.449 1.00 24.93 17 ASP B N 1
ATOM 926 C CA . ASP B 1 18 ? 45.149 37.511 45.290 1.00 22.67 17 ASP B CA 1
ATOM 927 C C . ASP B 1 18 ? 44.939 36.662 44.023 1.00 21.42 17 ASP B C 1
ATOM 928 O O . ASP B 1 18 ? 43.840 36.107 43.825 1.00 21.20 17 ASP B O 1
ATOM 933 N N . PRO B 1 19 ? 45.956 36.617 43.136 1.00 19.58 18 PRO B N 1
ATOM 934 C CA . PRO B 1 19 ? 45.890 35.830 41.891 1.00 17.95 18 PRO B CA 1
ATOM 935 C C . PRO B 1 19 ? 45.525 34.379 42.190 1.00 16.29 18 PRO B C 1
ATOM 936 O O . PRO B 1 19 ? 46.177 33.740 43.033 1.00 17.19 18 PRO B O 1
ATOM 940 N N . LEU B 1 20 ? 44.451 33.912 41.563 1.00 13.06 19 LEU B N 1
ATOM 941 C CA . LEU B 1 20 ? 44.017 32.515 41.655 1.00 12.11 19 LEU B CA 1
ATOM 942 C C . LEU B 1 20 ? 44.377 31.818 40.341 1.00 11.73 19 LEU B C 1
ATOM 943 O O . LEU B 1 20 ? 43.895 32.223 39.286 1.00 10.70 19 LEU B O 1
ATOM 948 N N . TYR B 1 21 ? 45.253 30.826 40.406 1.00 12.21 20 TYR B N 1
ATOM 949 C CA . TYR B 1 21 ? 45.619 30.031 39.238 1.00 15.17 20 TYR B CA 1
ATOM 950 C C . TYR B 1 21 ? 44.362 29.443 38.606 1.00 15.45 20 TYR B C 1
ATOM 951 O O . TYR B 1 21 ? 43.545 28.875 39.322 1.00 16.60 20 TYR B O 1
ATOM 960 N N . VAL B 1 22 ? 44.229 29.600 37.280 1.00 15.94 21 VAL B N 1
ATOM 961 C CA . VAL B 1 22 ? 43.076 29.164 36.492 1.00 16.17 21 VAL B CA 1
ATOM 962 C C . VAL B 1 22 ? 43.449 27.962 35.590 1.00 16.80 21 VAL B C 1
ATOM 963 O O . VAL B 1 22 ? 42.680 26.996 35.417 1.00 16.56 21 VAL B O 1
ATOM 967 N N . GLY B 1 23 ? 44.640 28.030 35.020 1.00 16.71 22 GLY B N 1
ATOM 968 C CA . GLY B 1 23 ? 45.084 27.051 34.025 1.00 16.37 22 GLY B CA 1
ATOM 969 C C . GLY B 1 23 ? 46.220 27.649 33.250 1.00 16.10 22 GLY B C 1
ATOM 970 O O . GLY B 1 23 ? 46.818 28.655 33.645 1.00 15.33 22 GLY B O 1
ATOM 971 N N . LYS B 1 24 ? 46.566 27.006 32.159 1.00 16.69 23 LYS B N 1
ATOM 972 C CA . LYS B 1 24 ? 47.626 27.533 31.337 1.00 17.06 23 LYS B CA 1
ATOM 973 C C . LYS B 1 24 ? 47.348 27.252 29.877 1.00 16.32 23 LYS B C 1
ATOM 974 O O . LYS B 1 24 ? 46.708 26.229 29.532 1.00 17.25 23 LYS B O 1
ATOM 980 N N . LEU B 1 25 ? 47.791 28.184 29.045 1.00 12.72 24 LEU B N 1
ATOM 981 C CA . LEU B 1 25 ? 47.821 27.973 27.604 1.00 12.12 24 LEU B CA 1
ATOM 982 C C . LEU B 1 25 ? 49.072 27.195 27.242 1.00 10.90 24 LEU B C 1
ATOM 983 O O . LEU B 1 25 ? 50.149 27.410 27.820 1.00 11.34 24 LEU B O 1
ATOM 988 N N . HIS B 1 26 ? 48.939 26.311 26.268 1.00 9.92 25 HIS B N 1
ATOM 989 C CA . HIS B 1 26 ? 50.075 25.515 25.830 1.00 9.60 25 HIS B CA 1
ATOM 990 C C . HIS B 1 26 ? 49.842 24.990 24.439 1.00 9.61 25 HIS B C 1
ATOM 991 O O . HIS B 1 26 ? 48.835 24.361 24.186 1.00 8.08 25 HIS B O 1
ATOM 998 N N . SER B 1 27 ? 50.780 25.304 23.544 1.00 9.74 26 SER B N 1
ATOM 999 C CA . SER B 1 27 ? 50.836 24.778 22.199 1.00 10.15 26 SER B CA 1
ATOM 1000 C C . SER B 1 27 ? 51.831 23.625 22.158 1.00 11.92 26 SER B C 1
ATOM 1001 O O . SER B 1 27 ? 52.914 23.730 22.713 1.00 12.45 26 SER B O 1
ATOM 1004 N N . ASP B 1 28 ? 51.471 22.530 21.494 1.00 13.52 27 ASP B N 1
ATOM 1005 C CA . ASP B 1 28 ? 52.407 21.433 21.267 1.00 16.29 27 ASP B CA 1
ATOM 1006 C C . ASP B 1 28 ? 53.642 21.809 20.445 1.00 17.13 27 ASP B C 1
ATOM 1007 O O . ASP B 1 28 ? 54.522 20.994 20.251 1.00 18.72 27 ASP B O 1
ATOM 1012 N N . MET B 1 29 ? 53.711 23.042 19.979 1.00 18.71 28 MET B N 1
ATOM 1013 C CA . MET B 1 29 ? 54.913 23.555 19.299 1.00 20.67 28 MET B CA 1
ATOM 1014 C C . MET B 1 29 ? 55.917 24.302 20.201 1.00 19.28 28 MET B C 1
ATOM 1015 O O . MET B 1 29 ? 56.982 24.738 19.756 1.00 19.44 28 MET B O 1
ATOM 1020 N N . ASP B 1 30 ? 55.548 24.439 21.463 1.00 18.36 29 ASP B N 1
ATOM 1021 C CA . ASP B 1 30 ? 56.376 25.064 22.450 1.00 17.91 29 ASP B CA 1
ATOM 1022 C C . ASP B 1 30 ? 57.434 24.040 22.786 1.00 18.60 29 ASP B C 1
ATOM 1023 O O . ASP B 1 30 ? 57.128 22.992 23.370 1.00 18.49 29 ASP B O 1
ATOM 1028 N N . ARG B 1 31 ? 58.666 24.338 22.366 1.00 18.42 30 ARG B N 1
ATOM 1029 C CA . ARG B 1 31 ? 59.815 23.508 22.623 1.00 19.78 30 ARG B CA 1
ATOM 1030 C C . ARG B 1 31 ? 60.370 23.646 24.070 1.00 20.12 30 ARG B C 1
ATOM 1031 O O . ARG B 1 31 ? 61.262 22.901 24.466 1.00 20.49 30 ARG B O 1
ATOM 1033 N N . GLY B 1 32 ? 59.827 24.590 24.833 1.00 20.91 31 GLY B N 1
ATOM 1034 C CA . GLY B 1 32 ? 60.258 24.871 26.211 1.00 21.54 31 GLY B CA 1
ATOM 1035 C C . GLY B 1 32 ? 61.282 25.983 26.394 1.00 22.01 31 GLY B C 1
ATOM 1036 O O . GLY B 1 32 ? 61.673 26.288 27.520 1.00 21.42 31 GLY B O 1
ATOM 1037 N N . ASP B 1 33 ? 61.700 26.608 25.301 1.00 22.72 32 ASP B N 1
ATOM 1038 C CA . ASP B 1 33 ? 62.772 27.618 25.333 1.00 23.73 32 ASP B CA 1
ATOM 1039 C C . ASP B 1 33 ? 62.303 29.086 25.343 1.00 23.75 32 ASP B C 1
ATOM 1040 O O . ASP B 1 33 ? 63.104 30.015 25.094 1.00 24.68 32 ASP B O 1
ATOM 1045 N N . GLY B 1 34 ? 61.017 29.303 25.599 1.00 23.83 33 GLY B N 1
ATOM 1046 C CA . GLY B 1 34 ? 60.454 30.658 25.700 1.00 23.14 33 GLY B CA 1
ATOM 1047 C C . GLY B 1 34 ? 60.370 31.404 24.384 1.00 23.51 33 GLY B C 1
ATOM 1048 O O . GLY B 1 34 ? 60.170 32.629 24.374 1.00 23.27 33 GLY B O 1
ATOM 1049 N N . SER B 1 35 ? 60.520 30.686 23.269 1.00 23.36 34 SER B N 1
ATOM 1050 C CA . SER B 1 35 ? 60.450 31.346 21.967 1.00 23.23 34 SER B CA 1
ATOM 1051 C C . SER B 1 35 ? 59.005 31.565 21.533 1.00 22.23 34 SER B C 1
ATOM 1052 O O . SER B 1 35 ? 58.727 32.313 20.577 1.00 21.21 34 SER B O 1
ATOM 1055 N N . ILE B 1 36 ? 58.089 30.957 22.285 1.00 20.54 35 ILE B N 1
ATOM 1056 C CA . ILE B 1 36 ? 56.654 31.245 22.114 1.00 19.23 35 ILE B CA 1
ATOM 1057 C C . ILE B 1 36 ? 56.202 32.339 23.081 1.00 18.30 35 ILE B C 1
ATOM 1058 O O . ILE B 1 36 ? 56.599 32.387 24.251 1.00 18.55 35 ILE B O 1
ATOM 1063 N N . LYS B 1 37 ? 55.385 33.236 22.561 1.00 16.94 36 LYS B N 1
ATOM 1064 C CA . LYS B 1 37 ? 54.799 34.233 23.389 1.00 16.17 36 LYS B CA 1
ATOM 1065 C C . LYS B 1 37 ? 53.282 34.045 23.427 1.00 16.13 36 LYS B C 1
ATOM 1066 O O . LYS B 1 37 ? 52.594 34.172 22.410 1.00 15.97 36 LYS B O 1
ATOM 1072 N N . TYR B 1 38 ? 52.778 33.778 24.629 1.00 15.32 37 TYR B N 1
ATOM 1073 C CA . TYR B 1 38 ? 51.355 33.521 24.837 1.00 15.27 37 TYR B CA 1
ATOM 1074 C C . TYR B 1 38 ? 50.620 34.834 25.085 1.00 15.45 37 TYR B C 1
ATOM 1075 O O . TYR B 1 38 ? 51.029 35.691 25.886 1.00 14.90 37 TYR B O 1
ATOM 1084 N N . ILE B 1 39 ? 49.534 34.982 24.358 1.00 14.72 38 ILE B N 1
ATOM 1085 C CA . ILE B 1 39 ? 48.756 36.179 24.400 1.00 15.46 38 ILE B CA 1
ATOM 1086 C C . ILE B 1 39 ? 47.312 35.868 24.688 1.00 15.76 38 ILE B C 1
ATOM 1087 O O . ILE B 1 39 ? 46.725 34.979 24.082 1.00 14.20 38 ILE B O 1
ATOM 1092 N N . LEU B 1 40 ? 46.745 36.639 25.608 1.00 16.66 39 LEU B N 1
ATOM 1093 C CA . LEU B 1 40 ? 45.341 36.545 25.926 1.00 18.79 39 LEU B CA 1
ATOM 1094 C C . LEU B 1 40 ? 44.576 37.716 25.342 1.00 19.26 39 LEU B C 1
ATOM 1095 O O . LEU B 1 40 ? 45.044 38.870 25.355 1.00 20.22 39 LEU B O 1
ATOM 1100 N N . SER B 1 41 ? 43.382 37.419 24.863 1.00 18.54 40 SER B N 1
ATOM 1101 C CA . SER B 1 41 ? 42.536 38.387 24.177 1.00 19.74 40 SER B CA 1
ATOM 1102 C C . SER B 1 41 ? 41.049 38.115 24.532 1.00 19.31 40 SER B C 1
ATOM 1103 O O . SER B 1 41 ? 40.718 37.061 25.041 1.00 19.39 40 SER B O 1
ATOM 1106 N N . GLY B 1 42 ? 40.153 39.034 24.231 1.00 20.32 41 GLY B N 1
ATOM 1107 C CA . GLY B 1 42 ? 38.726 38.791 24.457 1.00 21.30 41 GLY B CA 1
ATOM 1108 C C . GLY B 1 42 ? 38.312 39.235 25.847 1.00 22.50 41 GLY B C 1
ATOM 1109 O O . GLY B 1 42 ? 38.985 40.075 26.435 1.00 22.07 41 GLY B O 1
ATOM 1110 N N . GLU B 1 43 ? 37.242 38.621 26.383 1.00 23.16 42 GLU B N 1
ATOM 1111 C CA . GLU B 1 43 ? 36.502 39.123 27.569 1.00 23.61 42 GLU B CA 1
ATOM 1112 C C . GLU B 1 43 ? 37.281 39.180 28.881 1.00 22.05 42 GLU B C 1
ATOM 1113 O O . GLU B 1 43 ? 37.545 38.142 29.488 1.00 22.68 42 GLU B O 1
ATOM 1119 N N . GLY B 1 44 ? 37.611 40.399 29.322 1.00 21.73 43 GLY B N 1
ATOM 1120 C CA . GLY B 1 44 ? 38.408 40.641 30.556 1.00 19.80 43 GLY B CA 1
ATOM 1121 C C . GLY B 1 44 ? 39.889 40.269 30.525 1.00 18.20 43 GLY B C 1
ATOM 1122 O O . GLY B 1 44 ? 40.528 40.139 31.568 1.00 17.53 43 GLY B O 1
ATOM 1123 N N . ALA B 1 45 ? 40.445 40.113 29.327 1.00 17.17 44 ALA B N 1
ATOM 1124 C CA . ALA B 1 45 ? 41.848 39.773 29.169 1.00 16.11 44 ALA B CA 1
ATOM 1125 C C . ALA B 1 45 ? 42.734 40.907 29.721 1.00 15.90 44 ALA B C 1
ATOM 1126 O O . ALA B 1 45 ? 42.544 42.052 29.349 1.00 15.59 44 ALA B O 1
ATOM 1128 N N . GLY B 1 46 ? 43.674 40.578 30.615 1.00 15.40 45 GLY B N 1
ATOM 1129 C CA . GLY B 1 46 ? 44.564 41.586 31.205 1.00 13.74 45 GLY B CA 1
ATOM 1130 C C . GLY B 1 46 ? 43.988 42.343 32.417 1.00 13.62 45 GLY B C 1
ATOM 1131 O O . GLY B 1 46 ? 44.735 43.046 33.131 1.00 13.35 45 GLY B O 1
ATOM 1132 N N . ILE B 1 47 ? 42.684 42.197 32.633 1.00 12.06 46 ILE B N 1
ATOM 1133 C CA . ILE B 1 47 ? 41.911 42.966 33.630 1.00 12.28 46 ILE B CA 1
ATOM 1134 C C . ILE B 1 47 ? 41.292 42.025 34.658 1.00 11.49 46 ILE B C 1
ATOM 1135 O O . ILE B 1 47 ? 41.462 42.204 35.845 1.00 12.09 46 ILE B O 1
ATOM 1140 N N . VAL B 1 48 ? 40.561 41.025 34.185 1.00 11.52 47 VAL B N 1
ATOM 1141 C CA . VAL B 1 48 ? 39.979 39.978 35.037 1.00 10.82 47 VAL B CA 1
ATOM 1142 C C . VAL B 1 48 ? 41.000 38.804 35.106 1.00 11.01 47 VAL B C 1
ATOM 1143 O O . VAL B 1 48 ? 41.240 38.230 36.198 1.00 10.96 47 VAL B O 1
ATOM 1147 N N . PHE B 1 49 ? 41.631 38.511 33.967 1.00 9.17 48 PHE B N 1
ATOM 1148 C CA . PHE B 1 49 ? 42.577 37.411 33.855 1.00 10.28 48 PHE B CA 1
ATOM 1149 C C . PHE B 1 49 ? 43.910 37.880 33.321 1.00 10.96 48 PHE B C 1
ATOM 1150 O O . PHE B 1 49 ? 43.974 38.647 32.340 1.00 12.84 48 PHE B O 1
ATOM 1158 N N . THR B 1 50 ? 44.973 37.438 33.973 1.00 11.17 49 THR B N 1
ATOM 1159 C CA . THR B 1 50 ? 46.304 37.755 33.535 1.00 12.92 49 THR B CA 1
ATOM 1160 C C . THR B 1 50 ? 46.915 36.491 32.908 1.00 12.46 49 THR B C 1
ATOM 1161 O O . THR B 1 50 ? 46.436 35.394 33.103 1.00 10.29 49 THR B O 1
ATOM 1165 N N . ILE B 1 51 ? 47.964 36.678 32.110 1.00 13.18 50 ILE B N 1
ATOM 1166 C CA . ILE B 1 51 ? 48.702 35.558 31.556 1.00 13.42 50 ILE B CA 1
ATOM 1167 C C . ILE B 1 51 ? 50.150 35.894 31.657 1.00 13.95 50 ILE B C 1
ATOM 1168 O O . ILE B 1 51 ? 50.526 37.041 31.535 1.00 13.18 50 ILE B O 1
ATOM 1173 N N . ASP B 1 52 ? 50.949 34.877 31.931 1.00 14.57 51 ASP B N 1
ATOM 1174 C CA . ASP B 1 52 ? 52.359 34.992 31.840 1.00 15.30 51 ASP B CA 1
ATOM 1175 C C . ASP B 1 52 ? 52.689 34.557 30.417 1.00 14.89 51 ASP B C 1
ATOM 1176 O O . ASP B 1 52 ? 52.379 33.426 30.013 1.00 12.84 51 ASP B O 1
ATOM 1181 N N . ASP B 1 53 ? 53.325 35.450 29.652 1.00 15.12 52 ASP B N 1
ATOM 1182 C CA . ASP B 1 53 ? 53.456 35.197 28.195 1.00 15.90 52 ASP B CA 1
ATOM 1183 C C . ASP B 1 53 ? 54.492 34.149 27.841 1.00 14.74 52 ASP B C 1
ATOM 1184 O O . ASP B 1 53 ? 54.605 33.748 26.729 1.00 14.57 52 ASP B O 1
ATOM 1189 N N . THR B 1 54 ? 55.206 33.696 28.849 1.00 15.53 53 THR B N 1
ATOM 1190 C CA . THR B 1 54 ? 56.194 32.676 28.705 1.00 15.92 53 THR B CA 1
ATOM 1191 C C . THR B 1 54 ? 55.672 31.339 29.118 1.00 15.63 53 THR B C 1
ATOM 1192 O O . THR B 1 54 ? 55.857 30.376 28.406 1.00 17.57 53 THR B O 1
ATOM 1196 N N . THR B 1 55 ? 55.078 31.245 30.300 1.00 14.87 54 THR B N 1
ATOM 1197 C CA . THR B 1 55 ? 54.624 29.940 30.779 1.00 13.24 54 THR B CA 1
ATOM 1198 C C . THR B 1 55 ? 53.241 29.619 30.250 1.00 12.09 54 THR B C 1
ATOM 1199 O O . THR B 1 55 ? 52.831 28.481 30.227 1.00 12.60 54 THR B O 1
ATOM 1203 N N . GLY B 1 56 ? 52.510 30.638 29.849 1.00 11.97 55 GLY B N 1
ATOM 1204 C CA . GLY B 1 56 ? 51.127 30.448 29.457 1.00 10.74 55 GLY B CA 1
ATOM 1205 C C . GLY B 1 56 ? 50.169 30.342 30.645 1.00 11.06 55 GLY B C 1
ATOM 1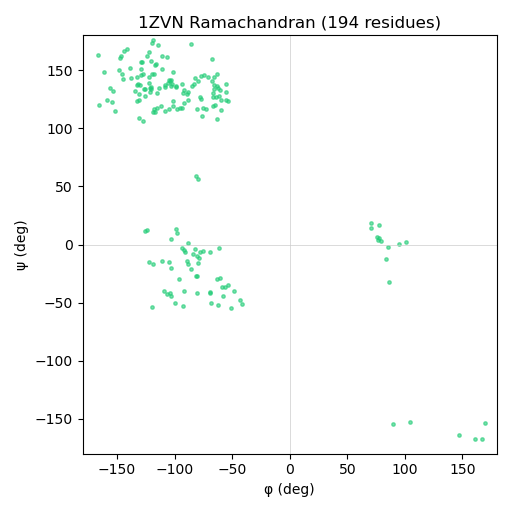206 O O . GLY B 1 56 ? 48.993 30.065 30.425 1.00 10.18 55 GLY B O 1
ATOM 1207 N N . ASP B 1 57 ? 50.657 30.499 31.895 1.00 10.57 56 ASP B N 1
ATOM 1208 C CA . ASP B 1 57 ? 49.776 30.451 33.093 1.00 10.99 56 ASP B CA 1
ATOM 1209 C C . ASP B 1 57 ? 48.770 31.593 33.164 1.00 10.24 56 ASP B C 1
ATOM 1210 O O . ASP B 1 57 ? 49.129 32.758 32.940 1.00 10.84 56 ASP B O 1
ATOM 1215 N N . ILE B 1 58 ? 47.537 31.254 33.535 1.00 9.49 57 ILE B N 1
ATOM 1216 C CA . ILE B 1 58 ? 46.456 32.179 33.640 1.00 9.90 57 ILE B CA 1
ATOM 1217 C C . ILE B 1 58 ? 45.981 32.299 35.066 1.00 9.47 57 ILE B C 1
ATOM 1218 O O . ILE B 1 58 ? 45.789 31.291 35.734 1.00 9.15 57 ILE B O 1
ATOM 1223 N N . HIS B 1 59 ? 45.857 33.548 35.546 1.00 10.47 58 HIS B N 1
ATOM 1224 C CA . HIS B 1 59 ? 45.349 33.836 36.890 1.00 11.88 58 HIS B CA 1
ATOM 1225 C C . HIS B 1 59 ? 44.141 34.736 36.836 1.00 12.42 58 HIS B C 1
ATOM 1226 O O . HIS B 1 59 ? 4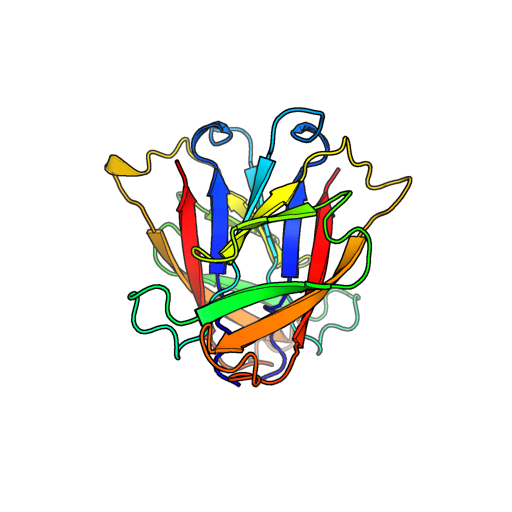4.072 35.599 35.963 1.00 13.74 58 HIS B O 1
ATOM 1233 N N . ALA B 1 60 ? 43.179 34.518 37.735 1.00 12.04 59 ALA B N 1
ATOM 1234 C CA . ALA B 1 60 ? 42.078 35.475 37.939 1.00 12.67 59 ALA B CA 1
ATOM 1235 C C . ALA B 1 60 ? 42.524 36.415 39.045 1.00 13.29 59 ALA B C 1
ATOM 1236 O O . ALA B 1 60 ? 43.058 35.962 40.067 1.00 13.70 59 ALA B O 1
ATOM 1238 N N . ILE B 1 61 ? 42.336 37.719 38.820 1.00 13.95 60 ILE B N 1
ATOM 1239 C CA . ILE B 1 61 ? 42.771 38.749 39.729 1.00 16.18 60 ILE B CA 1
ATOM 1240 C C . ILE B 1 61 ? 41.624 39.675 40.176 1.00 16.90 60 ILE B C 1
ATOM 1241 O O . ILE B 1 61 ? 41.861 40.711 40.757 1.00 17.83 60 ILE B O 1
ATOM 1246 N N . GLN B 1 62 ? 40.384 39.295 39.901 1.00 17.71 61 GLN B N 1
ATOM 1247 C CA . GLN B 1 62 ? 39.204 39.995 40.428 1.00 18.34 61 GLN B CA 1
ATOM 1248 C C . GLN B 1 62 ? 38.366 38.983 41.160 1.00 18.24 61 GLN B C 1
ATOM 1249 O O . GLN B 1 62 ? 38.551 37.775 40.989 1.00 17.93 61 GLN B O 1
ATOM 1255 N N . ARG B 1 63 ? 37.467 39.494 41.994 1.00 18.55 62 ARG B N 1
ATOM 1256 C CA . ARG B 1 63 ? 36.459 38.703 42.679 1.00 17.89 62 ARG B CA 1
ATOM 1257 C C . ARG B 1 63 ? 35.407 38.440 41.633 1.00 18.65 62 ARG B C 1
ATOM 1258 O O . ARG B 1 63 ? 34.911 39.363 40.965 1.00 17.57 62 ARG B O 1
ATOM 1266 N N . LEU B 1 64 ? 35.081 37.166 41.471 1.00 19.03 63 LEU B N 1
ATOM 1267 C CA . LEU B 1 64 ? 34.211 36.775 40.401 1.00 21.31 63 LEU B CA 1
ATOM 1268 C C . LEU B 1 64 ? 32.887 36.322 41.025 1.00 22.22 63 LEU B C 1
ATOM 1269 O O . LEU B 1 64 ? 32.829 36.041 42.229 1.00 22.39 63 LEU B O 1
ATOM 1274 N N . ASP B 1 65 ? 31.821 36.260 40.229 1.00 22.55 64 ASP B N 1
ATOM 1275 C CA . ASP B 1 65 ? 30.538 35.803 40.752 1.00 24.23 64 ASP B CA 1
ATOM 1276 C C . ASP B 1 65 ? 29.733 35.231 39.603 1.00 24.40 64 ASP B C 1
ATOM 1277 O O . ASP B 1 65 ? 29.500 35.909 38.589 1.00 23.87 64 ASP B O 1
ATOM 1282 N N . ARG B 1 66 ? 29.339 33.971 39.755 1.00 24.24 65 ARG B N 1
ATOM 1283 C CA . ARG B 1 66 ? 28.591 33.273 38.729 1.00 25.58 65 ARG B CA 1
ATOM 1284 C C . ARG B 1 66 ? 27.266 33.964 38.370 1.00 26.41 65 ARG B C 1
ATOM 1285 O O . ARG B 1 66 ? 26.858 33.973 37.190 1.00 25.98 65 ARG B O 1
ATOM 1293 N N . GLU B 1 67 ? 26.603 34.533 39.377 1.00 27.19 66 GLU B N 1
ATOM 1294 C CA . GLU B 1 67 ? 25.277 35.160 39.169 1.00 28.64 66 GLU B CA 1
ATOM 1295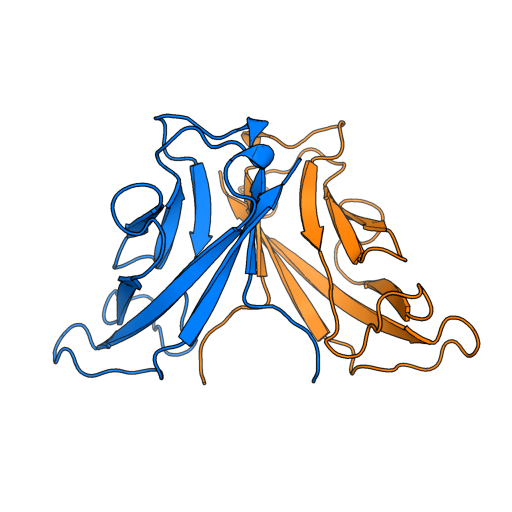 C C . GLU B 1 67 ? 25.359 36.427 38.341 1.00 27.99 66 GLU B C 1
ATOM 1296 O O . GLU B 1 67 ? 24.517 36.653 37.460 1.00 29.29 66 GLU B O 1
ATOM 1302 N N . GLU B 1 68 ? 26.372 37.239 38.625 1.00 27.23 67 GLU B N 1
ATOM 1303 C CA . GLU B 1 68 ? 26.746 38.365 37.783 1.00 26.77 67 GLU B CA 1
ATOM 1304 C C . GLU B 1 68 ? 27.204 37.966 36.361 1.00 26.07 67 GLU B C 1
ATOM 1305 O O . GLU B 1 68 ? 26.722 38.518 35.355 1.00 26.37 67 GLU B O 1
ATOM 1311 N N . ARG B 1 69 ? 28.167 37.042 36.282 1.00 23.74 68 ARG B N 1
ATOM 1312 C CA . ARG B 1 69 ? 28.779 36.649 34.999 1.00 22.66 68 ARG B CA 1
ATOM 1313 C C . ARG B 1 69 ? 29.250 35.224 35.136 1.00 20.55 68 ARG B C 1
ATOM 1314 O O . ARG B 1 69 ? 30.136 34.962 35.946 1.00 19.31 68 ARG B O 1
ATOM 1322 N N . SER B 1 70 ? 28.644 34.315 34.374 1.00 19.23 69 SER B N 1
ATOM 1323 C CA . SER B 1 70 ? 28.862 32.881 34.624 1.00 19.25 69 SER B CA 1
ATOM 1324 C C . SER B 1 70 ? 30.044 32.351 33.862 1.00 17.93 69 SER B C 1
ATOM 1325 O O . SER B 1 70 ? 30.525 31.260 34.150 1.00 19.16 69 SER B O 1
ATOM 1328 N N . GLN B 1 71 ? 30.516 33.121 32.886 1.00 18.56 70 GLN B N 1
ATOM 1329 C CA . GLN B 1 71 ? 31.663 32.709 32.058 1.00 17.52 70 GLN B CA 1
ATOM 1330 C C . GLN B 1 71 ? 32.249 33.844 31.220 1.00 16.99 70 GLN B C 1
ATOM 1331 O O . GLN B 1 71 ? 31.574 34.845 30.961 1.00 17.30 70 GLN B O 1
ATOM 1337 N N . TYR B 1 72 ? 33.481 33.623 30.736 1.00 15.03 71 TYR B N 1
ATOM 1338 C CA . TYR B 1 72 ? 34.223 34.558 29.905 1.00 13.33 71 TYR B CA 1
ATOM 1339 C C . TYR B 1 72 ? 34.752 33.840 28.704 1.00 12.15 71 TYR B C 1
ATOM 1340 O O . TYR B 1 72 ? 35.412 32.813 28.829 1.00 12.63 71 TYR B O 1
ATOM 1349 N N . THR B 1 73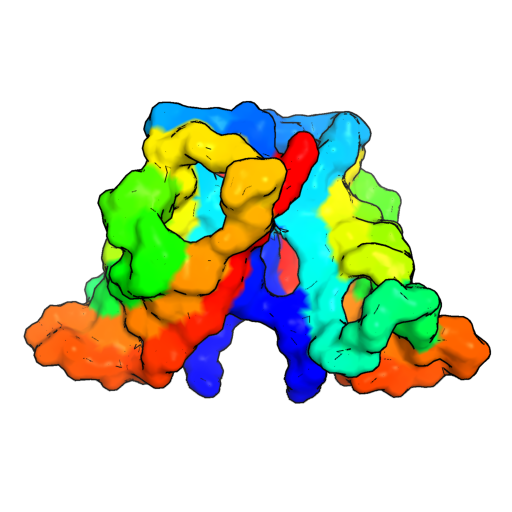 ? 34.510 34.400 27.545 1.00 11.59 72 THR B N 1
ATOM 1350 C CA . THR B 1 73 ? 35.057 33.875 26.307 1.00 12.47 72 THR B CA 1
ATOM 1351 C C . THR B 1 73 ? 36.337 34.630 25.995 1.00 12.25 72 THR B C 1
ATOM 1352 O O . THR B 1 73 ? 36.311 35.835 25.794 1.00 13.20 72 THR B O 1
ATOM 1356 N N . LEU B 1 74 ? 37.454 33.912 25.957 1.00 12.02 73 LEU B N 1
ATOM 1357 C CA . LEU B 1 74 ? 38.749 34.501 25.667 1.00 11.60 73 LEU B CA 1
ATOM 1358 C C . LEU B 1 74 ? 39.300 33.885 24.415 1.00 11.45 73 LEU B C 1
ATOM 1359 O O . LEU B 1 74 ? 38.692 32.993 23.849 1.00 11.05 73 LEU B O 1
ATOM 1364 N N . ARG B 1 75 ? 40.445 34.400 23.992 1.00 12.57 74 ARG B N 1
ATOM 1365 C CA . ARG B 1 75 ? 41.139 33.975 22.802 1.00 13.78 74 ARG B CA 1
ATOM 1366 C C . ARG B 1 75 ? 42.588 33.780 23.156 1.00 13.78 74 ARG B C 1
ATOM 1367 O O . ARG B 1 75 ? 43.210 34.614 23.865 1.00 13.96 74 ARG B O 1
ATOM 1375 N N . ALA B 1 76 ? 43.124 32.691 22.637 1.00 12.63 75 ALA B N 1
ATOM 1376 C CA . ALA B 1 76 ? 44.485 32.334 22.845 1.00 12.76 75 ALA B CA 1
ATOM 1377 C C . ALA B 1 76 ? 45.241 32.560 21.543 1.00 14.18 75 ALA B C 1
ATOM 1378 O O . ALA B 1 76 ? 44.791 32.163 20.433 1.00 13.46 75 ALA B O 1
ATOM 1380 N N . GLN B 1 77 ? 46.413 33.158 21.681 1.00 14.36 76 GLN B N 1
ATOM 1381 C CA . GLN B 1 77 ? 47.324 33.262 20.566 1.00 15.86 76 GLN B CA 1
ATOM 1382 C C . GLN B 1 77 ? 48.635 32.759 21.037 1.00 15.26 76 GLN B C 1
ATOM 1383 O O . GLN B 1 77 ? 48.929 32.843 22.227 1.00 16.38 76 GLN B O 1
ATOM 1389 N N . ALA B 1 78 ? 49.405 32.220 20.112 1.00 16.45 77 ALA B N 1
ATOM 1390 C CA . ALA B 1 78 ? 50.772 31.750 20.336 1.00 17.67 77 ALA B CA 1
ATOM 1391 C C . ALA B 1 78 ? 51.649 32.351 19.221 1.00 19.78 77 ALA B C 1
ATOM 1392 O O . ALA B 1 78 ? 51.540 31.980 18.061 1.00 19.54 77 ALA B O 1
ATOM 1394 N N . LEU B 1 79 ? 52.501 33.310 19.583 1.00 21.12 78 LEU B N 1
ATOM 1395 C CA . LEU B 1 79 ? 53.326 33.989 18.596 1.00 22.50 78 LEU B CA 1
ATOM 1396 C C . LEU B 1 79 ? 54.775 33.633 18.758 1.00 23.70 78 LEU B C 1
ATOM 1397 O O . LEU B 1 79 ? 55.220 33.263 19.839 1.00 23.64 78 LEU B O 1
ATOM 1402 N N . ASP B 1 80 ? 55.505 33.679 17.650 1.00 25.84 79 ASP B N 1
ATOM 1403 C CA . ASP B 1 80 ? 56.960 33.652 17.676 1.00 27.55 79 ASP B CA 1
ATOM 1404 C C . ASP B 1 80 ? 57.483 34.958 18.333 1.00 28.12 79 ASP B C 1
ATOM 1405 O O . ASP B 1 80 ? 57.189 36.035 17.833 1.00 28.20 79 ASP B O 1
ATOM 1410 N N . ARG B 1 81 ? 58.216 34.863 19.445 1.00 29.39 80 ARG B N 1
ATOM 1411 C CA . ARG B 1 81 ? 58.782 36.040 20.147 1.00 31.51 80 ARG B CA 1
ATOM 1412 C C . ARG B 1 81 ? 59.369 37.098 19.193 1.00 32.92 80 ARG B C 1
ATOM 1413 O O . ARG B 1 81 ? 59.072 38.293 19.300 1.00 33.94 80 ARG B O 1
ATOM 1421 N N . ARG B 1 82 ? 60.225 36.625 18.294 1.00 33.82 81 ARG B N 1
ATOM 1422 C CA . ARG B 1 82 ? 61.051 37.468 17.452 1.00 34.94 81 ARG B CA 1
ATOM 1423 C C . ARG B 1 82 ? 60.220 38.236 16.452 1.00 35.12 81 ARG B C 1
ATOM 1424 O O . ARG B 1 82 ? 60.356 39.457 16.340 1.00 36.34 81 ARG B O 1
ATOM 1426 N N . THR B 1 83 ? 59.349 37.507 15.749 1.00 35.01 82 THR B N 1
ATOM 1427 C CA . THR B 1 83 ? 58.648 37.996 14.566 1.00 34.05 82 THR B CA 1
ATOM 1428 C C . THR B 1 83 ? 57.272 38.521 14.898 1.00 33.13 82 THR B C 1
ATOM 1429 O O . THR B 1 83 ? 56.743 39.409 14.187 1.00 33.37 82 THR B O 1
ATOM 1433 N N . GLY B 1 84 ? 56.668 37.950 15.943 1.00 31.06 83 GLY B N 1
ATOM 1434 C CA . GLY B 1 84 ? 55.298 38.286 16.286 1.00 28.86 83 GLY B CA 1
ATOM 1435 C C . GLY B 1 84 ? 54.322 37.632 15.333 1.00 27.96 83 GLY B C 1
ATOM 1436 O O . GLY B 1 84 ? 53.124 37.905 15.395 1.00 27.85 83 GLY B O 1
ATOM 1437 N N . ARG B 1 85 ? 54.816 36.766 14.446 1.00 26.74 84 ARG B N 1
ATOM 1438 C CA . ARG B 1 85 ? 53.922 36.045 13.541 1.00 26.46 84 ARG B CA 1
ATOM 1439 C C . ARG B 1 85 ? 53.338 34.811 14.242 1.00 25.96 84 ARG B C 1
ATOM 1440 O O . ARG B 1 85 ? 54.050 34.090 14.954 1.00 23.79 84 ARG B O 1
ATOM 1442 N N . PRO B 1 86 ? 52.033 34.568 14.034 1.00 26.01 85 PRO B N 1
ATOM 1443 C CA . PRO B 1 86 ? 51.315 33.491 14.713 1.00 25.78 85 PRO B CA 1
ATOM 1444 C C . PRO B 1 86 ? 51.858 32.118 14.361 1.00 25.62 85 PRO B C 1
ATOM 1445 O O . PRO B 1 86 ? 52.175 31.872 13.191 1.00 26.00 85 PRO B O 1
ATOM 1449 N N . MET B 1 87 ? 52.019 31.259 15.375 1.00 24.30 86 MET B N 1
ATOM 1450 C CA . MET B 1 87 ? 52.458 29.879 15.195 1.00 23.96 86 MET B CA 1
ATOM 1451 C C . MET B 1 87 ? 51.327 28.850 15.354 1.00 22.49 86 MET B C 1
ATOM 1452 O O . MET B 1 87 ? 51.496 27.657 15.033 1.00 22.39 86 MET B O 1
ATOM 1457 N N . GLU B 1 88 ? 50.220 29.305 15.918 1.00 20.12 87 GLU B N 1
ATOM 1458 C CA . GLU B 1 88 ? 49.008 28.539 16.048 1.00 18.64 87 GLU B CA 1
ATOM 1459 C C . GLU B 1 88 ? 47.915 29.414 15.509 1.00 18.06 87 GLU B C 1
ATOM 1460 O O . GLU B 1 88 ? 48.070 30.634 15.506 1.00 19.07 87 GLU B O 1
ATOM 1466 N N . PRO B 1 89 ? 46.802 28.813 15.077 1.00 17.51 88 PRO B N 1
ATOM 1467 C CA . PRO B 1 89 ? 45.632 29.631 14.834 1.00 18.40 88 PRO B CA 1
ATOM 1468 C C . PRO B 1 89 ? 45.082 30.087 16.173 1.00 18.62 88 PRO B C 1
ATOM 1469 O O . PRO B 1 89 ? 45.092 29.332 17.144 1.00 18.02 88 PRO B O 1
ATOM 1473 N N . GLU B 1 90 ? 44.567 31.297 16.199 1.00 19.52 89 GLU B N 1
ATOM 1474 C CA . GLU B 1 90 ? 44.071 31.870 17.406 1.00 20.35 89 GLU B CA 1
ATOM 1475 C C . GLU B 1 90 ? 42.854 31.046 17.742 1.00 20.27 89 GLU B C 1
ATOM 1476 O O . GLU B 1 90 ? 42.128 30.587 16.836 1.00 21.91 89 GLU B O 1
ATOM 1482 N N . SER B 1 91 ? 42.673 30.760 19.024 1.00 18.64 90 SER B N 1
ATOM 1483 C CA . SER B 1 91 ? 41.633 29.850 19.409 1.00 17.14 90 SER B CA 1
ATOM 1484 C C . SER B 1 91 ? 40.857 30.404 20.585 1.00 16.46 90 SER B C 1
ATOM 1485 O O . SER B 1 91 ? 41.432 30.841 21.581 1.00 15.56 90 SER B O 1
ATOM 1488 N N . GLU B 1 92 ? 39.545 30.363 20.474 1.00 16.14 91 GLU B N 1
ATOM 1489 C CA . GLU B 1 92 ? 38.696 30.739 21.578 1.00 17.00 91 GLU B CA 1
ATOM 1490 C C . GLU B 1 92 ? 38.693 29.674 22.645 1.00 15.96 91 GLU B C 1
ATOM 1491 O O . GLU B 1 92 ? 38.804 28.499 22.345 1.00 15.04 91 GLU B O 1
ATOM 1497 N N . PHE B 1 93 ? 38.593 30.107 23.895 1.00 14.74 92 PHE B N 1
ATOM 1498 C CA . PHE B 1 93 ? 38.402 29.199 25.015 1.00 14.33 92 PHE B CA 1
ATOM 1499 C C . PHE B 1 93 ? 37.581 29.870 26.069 1.00 14.04 92 PHE B C 1
ATOM 1500 O O . PHE B 1 93 ? 37.485 31.069 26.105 1.00 15.01 92 PHE B O 1
ATOM 1508 N N . ILE B 1 94 ? 36.991 29.101 26.957 1.00 14.06 93 ILE B N 1
ATOM 1509 C CA . ILE B 1 94 ? 36.140 29.716 27.938 1.00 14.38 93 ILE B CA 1
ATOM 1510 C C . ILE B 1 94 ? 36.629 29.473 29.357 1.00 13.67 93 ILE B C 1
ATOM 1511 O O . ILE B 1 94 ? 37.206 28.428 29.668 1.00 12.81 93 ILE B O 1
ATOM 1516 N N . ILE B 1 95 ? 36.394 30.463 30.212 1.00 12.63 94 ILE B N 1
ATOM 1517 C CA . ILE B 1 95 ? 36.569 30.290 31.633 1.00 12.79 94 ILE B CA 1
ATOM 1518 C C . ILE B 1 95 ? 35.193 30.340 32.305 1.00 13.34 94 ILE B C 1
ATOM 1519 O O . ILE B 1 95 ? 34.475 31.368 32.199 1.00 13.35 94 ILE B O 1
ATOM 1524 N N . LYS B 1 96 ? 34.816 29.239 32.967 1.00 14.02 95 LYS B N 1
ATOM 1525 C CA . LYS B 1 96 ? 33.516 29.112 33.609 1.00 14.67 95 LYS B CA 1
ATOM 1526 C C . LYS B 1 96 ? 33.684 29.321 35.094 1.00 15.54 95 LYS B C 1
ATOM 1527 O O . LYS B 1 96 ? 34.643 28.832 35.680 1.00 14.82 95 LYS B O 1
ATOM 1533 N N . ILE B 1 97 ? 32.742 30.056 35.678 1.00 17.19 96 ILE B N 1
ATOM 1534 C CA . ILE B 1 97 ? 32.779 30.385 37.099 1.00 18.86 96 ILE B CA 1
ATOM 1535 C C . ILE B 1 97 ? 31.793 29.429 37.801 1.00 19.61 96 ILE B C 1
ATOM 1536 O O . ILE B 1 97 ? 30.640 29.353 37.429 1.00 18.50 96 ILE B O 1
ATOM 1541 N N . GLN B 1 98 ? 32.270 28.676 38.778 1.00 21.31 97 GLN B N 1
ATOM 1542 C CA . GLN B 1 98 ? 31.405 27.788 39.558 1.00 24.50 97 GLN B CA 1
ATOM 1543 C C . GLN B 1 98 ? 31.135 28.419 40.903 1.00 25.84 97 GLN B C 1
ATOM 1544 O O . GLN B 1 98 ? 32.041 29.003 41.488 1.00 25.83 97 GLN B O 1
ATOM 1550 N N . ASP B 1 99 ? 29.908 28.266 41.394 1.00 28.55 98 ASP B N 1
ATOM 1551 C CA . ASP B 1 99 ? 29.446 28.920 42.626 1.00 31.95 98 ASP B CA 1
ATOM 1552 C C . ASP B 1 99 ? 29.415 27.992 43.833 1.00 33.31 98 ASP B C 1
ATOM 1553 O O . ASP B 1 99 ? 29.630 28.432 44.975 1.00 33.91 98 ASP B O 1
#

Radius of gyration: 16.94 Å; Cα contacts (8 Å, |Δi|>4): 482; chains: 2; bounding box: 44×41×38 Å

Solvent-accessible surface area: 9751 Å² total; per-residue (Å²): 110,9,19,48,33,44,7,8,27,4,35,30,107,54,8,16,124,119,84,12,24,7,0,46,0,50,0,98,93,32,86,71,103,21,42,2,74,1,52,20,38,44,75,22,29,56,122,13,0,50,43,67,46,69,62,0,32,0,50,0,53,78,158,14,76,82,101,88,116,42,68,21,39,0,99,0,46,0,27,35,89,96,72,41,156,101,56,11,82,78,23,82,0,25,0,59,0,39,129,110,11,19,40,38,49,6,8,24,2,39,25,120,69,9,15,132,113,75,12,27,7,0,52,0,58,0,99,116,31,90,69,105,23,52,4,74,1,45,23,23,34,74,25,26,51,115,16,0,46,41,68,49,66,59,0,29,0,52,0,60,75,147,6,44,98,170,153,125,44,70,18,50,0,82,0,44,0,24,39,96,102,105,40,46,99,79,11,82,89,25,105,3,25,0,47,0,26,133

Sequence (198 aa):
SGWVWNQFFVLEEYTGTDPLYVGKLHSDMDRGDGSIKYILSGEGAGIVFTIDDTTGDIHAIQRLDREERSQYTLRAQALDRRTGRPMEPESEFIIKIQDSGWVWNQFFVLEEYTGTDPLYVGKLHSDMDRGDGSIKYILSGEGAGIVFTIDDTTGDIHAIQRLDREERSQYTLRAQALDRRTGRPMEPESEFIIKIQD

B-factor: mean 19.49, std 8.32, range [4.3, 104.61]

InterPro domains:
  IPR000233 Cadherin, Y-type LIR-motif [PF01049] (730-789)
  IPR002126 Cadherin-like [PF00028] (66-155)
  IPR002126 Cadherin-like [PF00028] (169-263)
  IPR002126 Cadherin-like [PF00028] (278-379)
  IPR002126 Cadherin-like [PF00028] (393-484)
  IPR002126 Cadherin-like [PF00028] (497-594)
  IPR002126 Cadherin-like [PR00205] (104-123)
  IPR002126 Cadherin-like [PR00205] (164-193)
  IPR002126 Cadherin-like [PR00205] (236-248)
  IPR002126 Cadherin-like [PR00205] (252-271)
  IPR002126 Cadherin-like [PR00205] (271-284)
  IPR002126 Cadherin-like [PR00205] (330-356)
  IPR002126 Cadherin-like [PR00205] (475-492)
  IPR002126 Cadherin-like [PS50268] (84-164)
  IPR002126 Cadherin-like [PS50268] (165-273)
  IPR002126 Cadherin-like [PS50268] (274-392)
  IPR002126 Cadherin-like [PS50268] (389-493)
  IPR002126 Cadherin-like [PS50268] (493-615)
  IPR002126 Cadherin-like [SM00112] (81-162)
  IPR002126 Cadherin-like [SM00112] (186-271)

Secondary structure (DSSP, 8-state):
--B---EEEEEGGG-SSSPEEEEE--BTT--SSS-EEEEEEETTBTTTEEE-TTT-EEEE-S---TTT-SEEEEEEEEEETTT--BSS--EEEEEEEE-/--B---EEEEEGGG-SSS-EEEEE--BTT--SSS-EEEEEEETTBTTTEEE-TTT-EEEE-S---TTT--EEEEEEEEEETTT--BSS--EEEEEEEE-

CATH classification: 2.60.40.60

Organism: Gallus gallus (NCBI:txid9031)

Nearest PDB structures (foldseek):
  1zvn-assembly1_B  TM=1.000E+00  e=6.570E-21  Gallus gallus
  2a4c-assembly1_B  TM=9.985E-01  e=3.071E-17  Mus musculus
  6cgs-assembly1_B  TM=9.695E-01  e=2.420E-17  Mus musculus
  6cg7-assembly1_B  TM=9.691E-01  e=6.018E-16  Mus musculus
  6cgu-assembly2_C  TM=9.632E-01  e=6.778E-16  Mus musculus